Protein AF-A0A0F9MIT9-F1 (afdb_monomer)

Sequence (242 aa):
MKQKKCYKMSVIYKIVNTINGKFYIGSTVNFENRKYLHTHKLRQNKHHSPVLQNSWNKYGKGAFEFEIIERVKRKDRLIEREQFWMDKLLPTFNCSPTAESPLGMKHTAQSRKNMSRAHIGIKPTKEALAKRSLKQSGKFHHLYGKQRSQAVKDKISKGLKVYYAKHGHPSKGLHTTEKAKQLLREANWIPILQYTIDGEFVKEWQGASVAAKELGLHASNIGDCLKGRVHKTGNFKWGYKN

pLDDT: mean 89.38, std 10.92, range [35.5, 98.12]

Organism: NCBI:txid412755

Nearest PDB structures (foldseek):
  1mk0-assembly1_A  TM=8.985E-01  e=9.949E-08  Tequatrovirus T4
  1ln0-assembly1_A  TM=9.208E-01  e=8.672E-07  Tequatrovirus T4
  1u3e-assembly1_M  TM=6.994E-01  e=8.438E-05  Okubovirus SPO1
  4hh2-assembly1_D  TM=1.989E-01  e=6.963E+00  Cereibacter sphaeroides 2.4.1
  8jg9-assembly1_F  TM=2.289E-01  e=5.436E+00  Staphylococcus delphini

InterPro domains:
  IPR000305 GIY-YIG endonuclease [PF01541] (10-91)
  IPR000305 GIY-YIG endonuclease [PS50164] (8-95)
  IPR000305 GIY-YIG endonuclease [SM00465] (9-99)
  IPR003611 Nuclease associated modular domain 3 [PF07460] (125-157)
  IPR003611 Nuclease associated modular domain 3 [SM00496] (103-119)
  IPR003611 Nuclease associated modular domain 3 [SM00496] (120-136)
  IPR003611 Nuclease associated modular domain 3 [SM00496] (144-160)
  IPR003611 Nuclease associated modular domain 3 [SM00496] (172-188)
  IPR006350 Intron endonuclease, group I [TIGR01453] (9-229)
  IPR035901 GIY-YIG endonuclease superfamily [G3DSA:3.40.1440.10] (9-100)
  IPR035901 GIY-YIG endonuclease superfamily [SSF82771] (9-97)
  IPR036388 Winged helix-like DNA-binding domain superfamily [G3DSA:1.10.10.10] (177-242)

Mean predicted aligned error: 15.27 Å

Radius of gyration: 39.51 Å; Cα contacts (8 Å, |Δi|>4): 255; chains: 1; bounding box: 84×40×98 Å

Structure (mmCIF, N/CA/C/O backbone):
data_AF-A0A0F9MIT9-F1
#
_entry.id   AF-A0A0F9MIT9-F1
#
loop_
_atom_site.group_PDB
_atom_site.id
_atom_site.type_symbol
_atom_site.label_atom_id
_atom_site.label_alt_id
_atom_site.label_comp_id
_atom_site.label_asym_id
_atom_site.label_entity_id
_atom_site.label_seq_id
_atom_site.pdbx_PDB_ins_code
_atom_site.Cartn_x
_atom_site.Cartn_y
_atom_site.Cartn_z
_atom_site.occupancy
_atom_site.B_iso_or_equiv
_atom_site.auth_seq_id
_atom_site.auth_comp_id
_atom_site.auth_asym_id
_atom_site.auth_atom_id
_atom_site.pdbx_PDB_model_num
ATOM 1 N N . MET A 1 1 ? 5.462 -25.517 43.486 1.00 40.22 1 MET A N 1
ATOM 2 C CA . MET A 1 1 ? 4.774 -24.249 43.145 1.00 40.22 1 MET A CA 1
ATOM 3 C C . MET A 1 1 ? 3.613 -24.544 42.200 1.00 40.22 1 MET A C 1
ATOM 5 O O . MET A 1 1 ? 3.847 -24.977 41.080 1.00 40.22 1 MET A O 1
ATOM 9 N N . LYS A 1 2 ? 2.360 -24.406 42.655 1.00 35.50 2 LYS A N 1
ATOM 10 C CA . LYS A 1 2 ? 1.173 -24.669 41.821 1.00 35.50 2 LYS A CA 1
ATOM 11 C C . LYS A 1 2 ? 0.997 -23.515 40.826 1.00 35.50 2 LYS A C 1
ATOM 13 O O . LYS A 1 2 ? 0.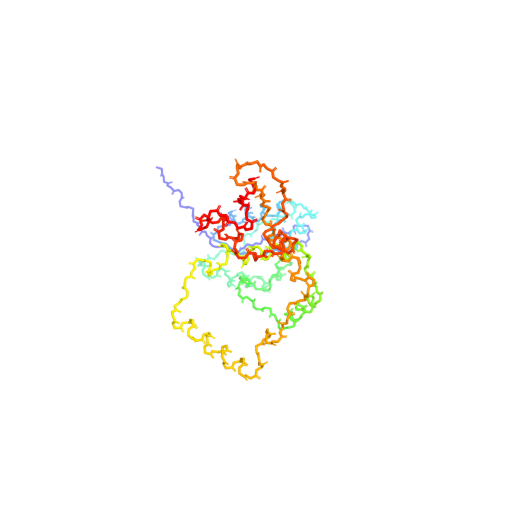777 -22.380 41.242 1.00 35.50 2 LYS A O 1
ATOM 18 N N . GLN A 1 3 ? 1.108 -23.794 39.526 1.00 37.41 3 GLN A N 1
ATOM 19 C CA . GLN A 1 3 ? 0.786 -22.834 38.467 1.00 37.41 3 GLN A CA 1
ATOM 20 C C . GLN A 1 3 ? -0.666 -22.365 38.642 1.00 37.41 3 GLN A C 1
ATOM 22 O O . GLN A 1 3 ? -1.598 -23.171 38.603 1.00 37.41 3 GLN A O 1
ATOM 27 N N . LYS A 1 4 ? -0.870 -21.058 38.851 1.00 43.12 4 LYS A N 1
ATOM 28 C CA . LYS A 1 4 ? -2.200 -20.438 38.834 1.00 43.12 4 LYS A CA 1
ATOM 29 C C . LYS A 1 4 ? -2.814 -20.664 37.448 1.00 43.12 4 LYS A C 1
ATOM 31 O O . LYS A 1 4 ? -2.440 -19.996 36.488 1.00 43.12 4 LYS A O 1
ATOM 36 N N . LYS A 1 5 ? -3.776 -21.587 37.346 1.00 40.75 5 LYS A N 1
ATOM 37 C CA . LYS A 1 5 ? -4.714 -21.671 36.215 1.00 40.75 5 LYS A CA 1
ATOM 38 C C . LYS A 1 5 ? -5.453 -20.331 36.123 1.00 40.75 5 LYS A C 1
ATOM 40 O O . LYS A 1 5 ? -6.419 -20.097 36.842 1.00 40.75 5 LYS A O 1
ATOM 45 N N . CYS A 1 6 ? -4.985 -19.430 35.265 1.00 42.41 6 CYS A N 1
ATOM 46 C CA . CYS A 1 6 ? -5.732 -18.234 34.896 1.00 42.41 6 CYS A CA 1
ATOM 47 C C . CYS A 1 6 ? -6.880 -18.684 33.986 1.00 42.41 6 CYS A C 1
ATOM 49 O O . CYS A 1 6 ? -6.672 -18.971 32.804 1.00 42.41 6 CYS A O 1
ATOM 51 N N . TYR A 1 7 ? -8.078 -18.842 34.551 1.00 50.47 7 TYR A N 1
ATOM 52 C CA . TYR A 1 7 ? -9.274 -19.154 33.775 1.00 50.47 7 TYR A CA 1
ATOM 53 C C . TYR A 1 7 ? -9.546 -17.993 32.811 1.00 50.47 7 TYR A C 1
ATOM 55 O O . TYR A 1 7 ? -10.030 -16.935 33.205 1.00 50.47 7 TYR A O 1
ATOM 63 N N . LYS A 1 8 ? -9.210 -18.197 31.532 1.00 65.12 8 LYS A N 1
ATOM 64 C CA . LYS A 1 8 ? -9.616 -17.334 30.417 1.00 65.12 8 LYS A CA 1
ATOM 65 C C . LYS A 1 8 ? -11.137 -17.393 30.314 1.00 65.12 8 LYS A C 1
ATOM 67 O O . LYS A 1 8 ? -11.687 -18.321 29.723 1.00 65.12 8 LYS A O 1
ATOM 72 N N . MET A 1 9 ? -11.815 -16.458 30.964 1.00 76.81 9 MET A N 1
ATOM 73 C CA . MET A 1 9 ? -13.268 -16.386 30.948 1.00 76.81 9 MET A CA 1
ATOM 74 C C . MET A 1 9 ? -13.742 -15.510 29.795 1.00 76.81 9 MET A C 1
ATOM 76 O O . MET A 1 9 ? -13.271 -14.387 29.621 1.00 76.81 9 MET A O 1
ATOM 80 N N . SER A 1 10 ? -14.695 -16.037 29.028 1.00 91.75 10 SER A N 1
ATOM 81 C CA . SER A 1 10 ? -15.357 -15.289 27.963 1.00 91.75 10 SER A CA 1
ATOM 82 C C . SER A 1 10 ? -16.345 -14.307 28.583 1.00 91.75 10 SER A C 1
ATOM 84 O O . SER A 1 10 ? -17.135 -14.689 29.444 1.00 91.75 10 SER A O 1
ATOM 86 N N . VAL A 1 11 ? -16.278 -13.039 28.193 1.00 95.88 11 VAL A N 1
ATOM 87 C CA . VAL A 1 11 ? -17.098 -11.968 28.764 1.00 95.88 11 VAL A CA 1
ATOM 88 C C . VAL A 1 11 ? -17.581 -11.005 27.690 1.00 95.88 11 VAL A C 1
ATOM 90 O O . VAL A 1 11 ? -16.887 -10.776 26.695 1.00 95.88 11 VAL A O 1
ATOM 93 N N . ILE A 1 12 ? -18.744 -10.412 27.939 1.00 96.94 12 ILE A N 1
ATOM 94 C CA . ILE A 1 12 ? -19.196 -9.178 27.301 1.00 96.94 12 ILE A CA 1
ATOM 95 C C . ILE A 1 12 ? -18.899 -8.033 28.263 1.00 96.94 12 ILE A C 1
ATOM 97 O O . ILE A 1 12 ? -19.146 -8.138 29.469 1.00 96.94 12 ILE A O 1
ATOM 101 N N . TYR A 1 13 ? -18.350 -6.948 27.737 1.00 97.00 13 TYR A N 1
ATOM 102 C CA . TYR A 1 13 ? -17.968 -5.782 28.516 1.00 97.00 13 TYR A CA 1
ATOM 103 C C . TYR A 1 13 ? -18.452 -4.486 27.877 1.00 97.00 13 TYR A C 1
ATOM 105 O O . TYR A 1 13 ? -18.723 -4.415 26.677 1.00 97.00 13 TYR A O 1
ATOM 113 N N . LYS A 1 14 ? -18.507 -3.450 28.708 1.00 97.19 14 LYS A N 1
ATOM 114 C CA . LYS A 1 14 ? -18.872 -2.083 28.367 1.00 97.19 14 LYS A CA 1
ATOM 115 C C . LYS A 1 14 ? -17.685 -1.158 28.645 1.00 97.19 14 LYS A C 1
ATOM 117 O O . LYS A 1 14 ? -17.027 -1.299 29.674 1.00 97.19 14 LYS A O 1
ATOM 122 N N . ILE A 1 15 ? -17.406 -0.225 27.737 1.00 97.88 15 ILE A N 1
ATOM 123 C CA . ILE A 1 15 ? -16.532 0.930 27.997 1.00 97.88 15 ILE A CA 1
ATOM 124 C C . ILE A 1 15 ? -17.433 2.154 28.047 1.00 97.88 15 ILE A C 1
ATOM 126 O O . ILE A 1 15 ? -17.971 2.538 27.008 1.00 97.88 15 ILE A O 1
ATOM 130 N N . VAL A 1 16 ? -17.628 2.737 29.223 1.00 98.00 16 VAL A N 1
ATOM 131 C CA . VAL A 1 16 ? -18.538 3.871 29.427 1.00 98.00 16 VAL A CA 1
ATOM 132 C C . VAL A 1 16 ? -17.753 5.151 29.651 1.00 98.00 16 VAL A C 1
ATOM 134 O O . VAL A 1 16 ? -16.722 5.139 30.315 1.00 98.00 16 VAL A O 1
ATOM 137 N N . ASN A 1 17 ? -18.236 6.248 29.078 1.00 98.00 17 ASN A N 1
ATOM 138 C CA . ASN A 1 17 ? -17.815 7.589 29.440 1.00 98.00 17 ASN A CA 1
ATOM 139 C C . ASN A 1 17 ? -18.678 8.068 30.615 1.00 98.00 17 ASN A C 1
ATOM 141 O O . ASN A 1 17 ? -19.877 8.292 30.443 1.00 98.00 17 ASN A O 1
ATOM 145 N N . THR A 1 18 ? -18.084 8.234 31.792 1.00 97.31 18 THR A N 1
ATOM 146 C CA . THR A 1 18 ? -18.797 8.579 33.032 1.00 97.31 18 THR A CA 1
ATOM 147 C C . THR A 1 18 ? -19.355 10.004 33.039 1.00 97.31 18 THR A C 1
ATOM 149 O O . THR A 1 18 ? -20.257 10.296 33.814 1.00 97.31 18 THR A O 1
ATOM 152 N N . ILE A 1 19 ? -18.894 10.881 32.140 1.00 96.69 19 ILE A N 1
ATOM 153 C CA . ILE A 1 19 ? -19.359 12.275 32.053 1.00 96.69 19 ILE A CA 1
ATOM 154 C C . ILE A 1 19 ? -20.698 12.388 31.313 1.00 96.69 19 ILE A C 1
ATOM 156 O O . ILE A 1 19 ? -21.521 13.229 31.653 1.00 96.69 19 ILE A O 1
ATOM 160 N N . ASN A 1 20 ? -20.914 11.587 30.265 1.00 95.06 20 ASN A N 1
ATOM 161 C CA . ASN A 1 20 ? -22.102 11.705 29.403 1.00 95.06 20 ASN A CA 1
ATOM 162 C C . ASN A 1 20 ? -22.889 10.400 29.229 1.00 95.06 20 ASN A C 1
ATOM 164 O O . ASN A 1 20 ? -23.853 10.369 28.466 1.00 95.06 20 ASN A O 1
ATOM 168 N N . GLY A 1 21 ? -22.455 9.320 29.876 1.00 95.38 21 GLY A N 1
ATOM 169 C CA . GLY A 1 21 ? -23.112 8.019 29.846 1.00 95.38 21 GLY A CA 1
ATOM 170 C C . GLY A 1 21 ? -23.005 7.270 28.519 1.00 95.38 21 GLY A C 1
ATOM 171 O O . GLY A 1 21 ? -23.536 6.171 28.427 1.00 95.38 21 GLY A O 1
ATOM 172 N N . LYS A 1 22 ? -22.331 7.799 27.488 1.00 97.12 22 LYS A N 1
ATOM 173 C CA . LYS A 1 22 ? -22.163 7.104 26.198 1.00 97.12 22 LYS A CA 1
ATOM 174 C C . LYS A 1 22 ? -21.200 5.934 26.346 1.00 97.12 22 LYS A C 1
ATOM 176 O O . LYS A 1 22 ? -20.227 6.019 27.094 1.00 97.12 22 LYS A O 1
ATOM 181 N N . PHE A 1 23 ? -21.435 4.850 25.610 1.00 97.88 23 PHE A N 1
ATOM 182 C CA . PHE A 1 23 ? -20.660 3.626 25.797 1.00 97.88 23 PHE A CA 1
ATOM 183 C C . PHE A 1 23 ? -20.425 2.807 24.524 1.00 97.88 23 PHE A C 1
ATOM 185 O O . PHE A 1 23 ? -21.088 2.977 23.498 1.00 97.88 23 PHE A O 1
ATOM 192 N N . TYR A 1 24 ? -19.435 1.920 24.632 1.00 97.69 24 TYR A N 1
ATOM 193 C CA . TYR A 1 24 ? -19.038 0.885 23.679 1.00 97.69 24 TYR A CA 1
ATOM 194 C C . TYR A 1 24 ? -19.324 -0.492 24.278 1.00 97.69 24 TYR A C 1
ATOM 196 O O . TYR A 1 24 ? -19.075 -0.686 25.467 1.00 97.69 24 TYR A O 1
ATOM 204 N N . ILE A 1 25 ? -19.753 -1.452 23.462 1.00 97.31 25 ILE A N 1
ATOM 205 C CA . ILE A 1 25 ? -19.903 -2.864 23.842 1.00 97.31 25 ILE A CA 1
ATOM 206 C C . ILE A 1 25 ? -18.924 -3.715 23.041 1.00 97.31 25 ILE A C 1
ATOM 208 O O . ILE A 1 25 ? -18.737 -3.494 21.844 1.00 97.31 25 ILE A O 1
ATOM 212 N N . GLY A 1 26 ? -18.294 -4.685 23.702 1.00 94.94 26 GLY A N 1
ATOM 213 C CA . GLY A 1 26 ? -17.460 -5.677 23.036 1.00 94.94 26 GLY A CA 1
ATOM 214 C C . GLY A 1 26 ? -17.426 -7.015 23.762 1.00 94.94 26 GLY A C 1
ATOM 215 O O . GLY A 1 26 ? -17.776 -7.111 24.939 1.00 94.94 26 GLY A O 1
ATOM 216 N N . SER A 1 27 ? -16.945 -8.044 23.071 1.00 94.81 27 SER A N 1
ATOM 217 C CA . SER A 1 27 ? -16.695 -9.369 23.639 1.00 94.81 27 SER A CA 1
ATOM 218 C C . SER A 1 27 ? -15.206 -9.732 23.663 1.00 94.81 27 SER A C 1
ATOM 220 O O . SER A 1 27 ? -14.383 -9.192 22.916 1.00 94.81 27 SER A O 1
ATOM 222 N N . THR A 1 28 ? -14.807 -10.623 24.576 1.00 94.12 28 THR A N 1
ATOM 223 C CA . THR A 1 28 ? -13.433 -11.153 24.641 1.00 94.12 28 THR A CA 1
ATOM 224 C C . THR A 1 28 ? -13.340 -12.411 25.502 1.00 94.12 28 THR A C 1
ATOM 226 O O . THR A 1 28 ? -14.100 -12.584 26.447 1.00 94.12 28 THR A O 1
ATOM 229 N N . VAL A 1 29 ? -12.353 -13.268 25.225 1.00 93.12 29 VAL A N 1
ATOM 230 C CA . VAL A 1 29 ? -11.956 -14.408 26.082 1.00 93.12 29 VAL A CA 1
ATOM 231 C C . VAL A 1 29 ? -10.909 -14.039 27.143 1.00 93.12 29 VAL A C 1
ATOM 233 O O . VAL A 1 29 ? -10.564 -14.851 28.000 1.00 93.12 29 VAL A O 1
ATOM 236 N N . ASN A 1 30 ? -10.339 -12.836 27.046 1.00 92.12 30 ASN A N 1
ATOM 237 C CA . ASN A 1 30 ? -9.350 -12.300 27.976 1.00 92.12 30 ASN A CA 1
ATOM 238 C C . ASN A 1 30 ? -9.603 -10.799 28.160 1.00 92.12 30 ASN A C 1
ATOM 240 O O . ASN A 1 30 ? -9.237 -9.984 27.305 1.00 92.12 30 ASN A O 1
ATOM 244 N N . PHE A 1 31 ? -10.272 -10.456 29.258 1.00 93.44 31 PHE A N 1
ATOM 245 C CA . PHE A 1 31 ? -10.697 -9.092 29.549 1.00 93.44 31 PHE A CA 1
ATOM 246 C C . PHE A 1 31 ? -9.525 -8.142 29.795 1.00 93.44 31 PHE A C 1
ATOM 248 O O . PHE A 1 31 ? -9.466 -7.089 29.166 1.00 93.44 31 PHE A O 1
ATOM 255 N N . GLU A 1 32 ? -8.545 -8.544 30.606 1.00 93.50 32 GLU A N 1
ATOM 256 C CA . GLU A 1 32 ? -7.397 -7.694 30.947 1.00 93.50 32 GLU A CA 1
ATOM 257 C C . GLU A 1 32 ? -6.563 -7.332 29.717 1.00 93.50 32 GLU A C 1
ATOM 259 O O . GLU A 1 32 ? -6.263 -6.161 29.473 1.00 93.50 32 GLU A O 1
ATOM 264 N N . ASN A 1 33 ? -6.265 -8.319 28.864 1.00 93.31 33 ASN A N 1
ATOM 265 C CA . ASN A 1 33 ? -5.554 -8.053 27.614 1.00 93.31 33 ASN A CA 1
ATOM 266 C C . ASN A 1 33 ? -6.371 -7.144 26.684 1.00 93.31 33 ASN A C 1
ATOM 268 O O . ASN A 1 33 ? -5.830 -6.246 26.040 1.00 93.31 33 ASN A O 1
ATOM 272 N N . ARG A 1 34 ? -7.693 -7.340 26.617 1.00 95.31 34 ARG A N 1
ATOM 273 C CA . ARG A 1 34 ? -8.571 -6.511 25.784 1.00 95.31 34 ARG A CA 1
ATOM 274 C C . ARG A 1 34 ? -8.625 -5.067 26.288 1.00 95.31 34 ARG A C 1
ATOM 276 O O . ARG A 1 34 ? -8.495 -4.151 25.476 1.00 95.31 34 ARG A O 1
ATOM 283 N N . LYS A 1 35 ? -8.738 -4.861 27.602 1.00 95.88 35 LYS A N 1
ATOM 284 C CA . LYS A 1 35 ? -8.685 -3.549 28.268 1.00 95.88 35 LYS A CA 1
ATOM 285 C C . LYS A 1 35 ? -7.363 -2.832 27.994 1.00 95.88 35 LYS A C 1
ATOM 287 O O . LYS A 1 35 ? -7.371 -1.660 27.602 1.00 95.88 35 LYS A O 1
ATOM 292 N N . TYR A 1 36 ? -6.240 -3.543 28.111 1.00 95.88 36 TYR A N 1
ATOM 293 C CA . TYR A 1 36 ? -4.922 -3.026 27.744 1.00 95.88 36 TYR A CA 1
ATOM 294 C C . TYR A 1 36 ? -4.873 -2.586 26.273 1.00 95.88 36 TYR A C 1
ATOM 296 O O . TYR A 1 36 ? -4.506 -1.447 25.988 1.00 95.88 36 TYR A O 1
ATOM 304 N N . LEU A 1 37 ? -5.297 -3.447 25.341 1.00 96.81 37 LEU A N 1
ATOM 305 C CA . LEU A 1 37 ? -5.259 -3.162 23.903 1.00 96.81 37 LEU A CA 1
ATOM 306 C C . LEU A 1 37 ? -6.118 -1.952 23.518 1.00 96.81 37 LEU A C 1
ATOM 308 O O . LEU A 1 37 ? -5.671 -1.125 22.722 1.00 96.81 37 LEU A O 1
ATOM 312 N N . HIS A 1 38 ? -7.324 -1.827 24.079 1.00 97.31 38 HIS A N 1
ATOM 313 C CA . HIS A 1 38 ? -8.166 -0.647 23.876 1.00 97.31 38 HIS A CA 1
ATOM 314 C C . HIS A 1 38 ? -7.457 0.620 24.343 1.00 97.31 38 HIS A C 1
ATOM 316 O O . HIS A 1 38 ? -7.279 1.547 23.556 1.00 97.31 38 HIS A O 1
ATOM 322 N N . THR A 1 39 ? -6.993 0.627 25.594 1.00 97.06 39 THR A N 1
ATOM 323 C CA . THR A 1 39 ? -6.315 1.781 26.198 1.00 97.06 39 THR A CA 1
ATOM 324 C C . THR A 1 39 ? -5.063 2.172 25.409 1.00 97.06 39 THR A C 1
ATOM 326 O O . THR A 1 39 ? -4.832 3.350 25.144 1.00 97.06 39 THR A O 1
ATOM 329 N N . HIS A 1 40 ? -4.268 1.186 24.982 1.00 97.81 40 HIS A N 1
ATOM 330 C CA . HIS A 1 40 ? -3.070 1.400 24.177 1.00 97.81 40 HIS A CA 1
ATOM 331 C C . HIS A 1 40 ? -3.398 2.049 22.827 1.00 97.81 40 HIS A C 1
ATOM 333 O O . HIS A 1 40 ? -2.791 3.059 22.471 1.00 97.81 40 HIS A O 1
ATOM 339 N N . LYS A 1 41 ? -4.382 1.509 22.095 1.00 97.50 41 LYS A N 1
ATOM 340 C CA . LYS A 1 41 ? -4.808 2.052 20.796 1.00 97.50 41 LYS A CA 1
ATOM 341 C C . LYS A 1 41 ? -5.402 3.451 20.917 1.00 97.50 41 LYS A C 1
ATOM 343 O O . LYS A 1 41 ? -5.089 4.296 20.083 1.00 97.50 41 LYS A O 1
ATOM 348 N N . LEU A 1 42 ? -6.210 3.696 21.950 1.00 97.75 42 LEU A N 1
ATOM 349 C CA . LEU A 1 42 ? -6.786 5.013 22.231 1.00 97.75 42 LEU A CA 1
ATOM 350 C C . LEU A 1 42 ? -5.686 6.043 22.492 1.00 97.75 42 LEU A C 1
ATOM 352 O O . LEU A 1 42 ? -5.687 7.109 21.886 1.00 97.75 42 LEU A O 1
ATOM 356 N N . ARG A 1 43 ? -4.678 5.694 23.299 1.00 97.00 43 ARG A N 1
ATOM 357 C CA . ARG A 1 43 ? -3.515 6.560 23.547 1.00 97.00 43 ARG A CA 1
ATOM 358 C C . ARG A 1 43 ? -2.702 6.853 22.280 1.00 97.00 43 ARG A C 1
ATOM 360 O O . ARG A 1 43 ? -2.112 7.918 22.172 1.00 97.00 43 ARG A O 1
ATOM 367 N N . GLN A 1 44 ? -2.655 5.917 21.336 1.00 97.44 44 GLN A N 1
ATOM 368 C CA . GLN A 1 44 ? -1.931 6.073 20.071 1.00 97.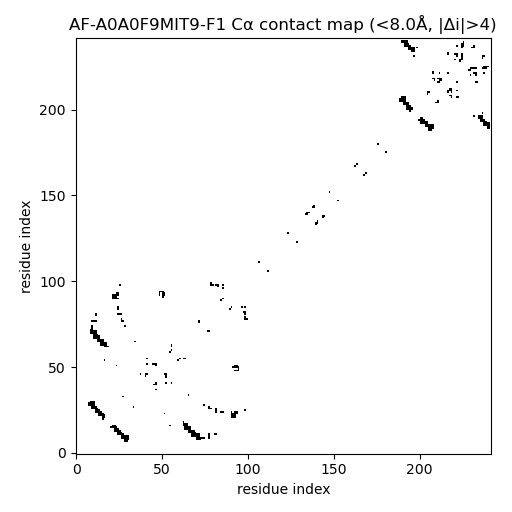44 44 GLN A CA 1
ATOM 369 C C . GLN A 1 44 ? -2.750 6.728 18.949 1.00 97.44 44 GLN A C 1
ATOM 371 O O . GLN A 1 44 ? -2.240 6.819 17.835 1.00 97.44 44 GLN A O 1
ATOM 376 N N . ASN A 1 45 ? -3.995 7.148 19.200 1.00 96.88 45 ASN A N 1
ATOM 377 C CA . ASN A 1 45 ? -4.915 7.632 18.162 1.00 96.88 45 ASN A CA 1
ATOM 378 C C . ASN A 1 45 ? -5.152 6.620 17.023 1.00 96.88 45 ASN A C 1
ATOM 380 O O . ASN A 1 45 ? -5.250 6.981 15.852 1.00 96.88 45 ASN A O 1
ATOM 384 N N . LYS A 1 46 ? -5.213 5.328 17.360 1.00 96.88 46 LYS A N 1
ATOM 385 C CA . LYS A 1 46 ? -5.348 4.209 16.405 1.00 96.88 46 LYS A CA 1
ATOM 386 C C . LYS A 1 46 ? -6.490 3.259 16.766 1.00 96.88 46 LYS A C 1
ATOM 388 O O . LYS A 1 46 ? -6.475 2.081 16.398 1.00 96.88 46 LYS A O 1
ATOM 393 N N . HIS A 1 47 ? -7.458 3.723 17.549 1.00 96.62 47 HIS A N 1
ATOM 394 C CA . HIS A 1 47 ? -8.603 2.906 17.916 1.00 96.62 47 HIS A CA 1
ATOM 395 C C . HIS A 1 47 ? -9.559 2.701 16.727 1.00 96.62 47 HIS A C 1
ATOM 397 O O . HIS A 1 47 ? -9.786 3.612 15.938 1.00 96.62 47 HIS A O 1
ATOM 403 N N . HIS A 1 48 ? -10.135 1.499 16.592 1.00 92.25 48 HIS A N 1
ATOM 404 C CA . HIS A 1 48 ? -10.988 1.137 15.446 1.00 92.25 48 HIS A CA 1
ATOM 405 C C . HIS A 1 48 ? -12.355 1.826 15.444 1.00 92.25 48 HIS A C 1
ATOM 407 O O . HIS A 1 48 ? -12.992 1.880 14.402 1.00 92.25 48 HIS A O 1
ATOM 413 N N . SER A 1 49 ? -12.811 2.321 16.598 1.00 94.19 49 SER A N 1
ATOM 414 C CA . SER A 1 49 ? -13.984 3.195 16.706 1.00 94.19 49 SER A CA 1
ATOM 415 C C . SER A 1 49 ? -13.534 4.658 16.749 1.00 94.19 49 SER A C 1
ATOM 417 O O . SER A 1 49 ? -12.987 5.071 17.781 1.00 94.19 49 SER A O 1
ATOM 419 N N . PRO A 1 50 ? -13.770 5.446 15.677 1.00 94.62 50 PRO A N 1
ATOM 420 C CA . PRO A 1 50 ? -13.471 6.874 15.665 1.00 94.62 50 PRO A CA 1
ATOM 421 C C . PRO A 1 50 ? -14.303 7.653 16.688 1.00 94.62 50 PRO A C 1
ATOM 423 O O . PRO A 1 50 ? -13.804 8.595 17.291 1.00 94.62 50 PRO A O 1
ATOM 426 N N . VAL A 1 51 ? -15.552 7.242 16.941 1.00 95.88 51 VAL A N 1
ATOM 427 C CA . VAL A 1 51 ? -16.432 7.925 17.907 1.00 95.88 51 VAL A CA 1
ATOM 428 C C . VAL A 1 51 ? -15.887 7.778 19.331 1.00 95.88 51 VAL A C 1
ATOM 430 O O . VAL A 1 51 ? -15.789 8.771 20.055 1.00 95.88 51 VAL A O 1
ATOM 433 N N . LEU A 1 52 ? -15.452 6.568 19.711 1.00 96.88 52 LEU A N 1
ATOM 434 C CA . LEU A 1 52 ? -14.792 6.345 21.000 1.00 96.88 52 LEU A CA 1
ATOM 435 C C . LEU A 1 52 ? -13.461 7.100 21.083 1.00 96.88 52 LEU A C 1
ATOM 437 O O . LEU A 1 52 ? -13.187 7.724 22.102 1.00 96.88 52 LEU A O 1
ATOM 441 N N . GLN A 1 53 ? -12.654 7.077 20.016 1.00 98.12 53 GLN A N 1
ATOM 442 C CA . GLN A 1 53 ? -11.376 7.794 19.957 1.00 98.12 53 GLN A CA 1
ATOM 443 C C . GLN A 1 53 ? -11.556 9.300 20.174 1.00 98.12 53 GLN A C 1
ATOM 445 O O . GLN A 1 53 ? -10.851 9.895 20.986 1.00 98.12 53 GLN A O 1
ATOM 450 N N . ASN A 1 54 ? -12.528 9.911 19.499 1.00 97.25 54 ASN A N 1
ATOM 451 C CA . ASN A 1 54 ? -12.810 11.339 19.618 1.00 97.25 54 ASN A CA 1
ATOM 452 C C . ASN A 1 54 ? -13.302 11.691 21.024 1.00 97.25 54 ASN A C 1
ATOM 454 O O . ASN A 1 54 ? -12.859 12.681 21.606 1.00 97.25 54 ASN A O 1
ATOM 458 N N . SER A 1 55 ? -14.177 10.861 21.602 1.00 97.31 55 SER A N 1
ATOM 459 C CA . SER A 1 55 ? -14.617 11.047 22.984 1.00 97.31 55 SER A CA 1
ATOM 460 C C . SER A 1 55 ? -13.453 10.898 23.969 1.00 97.31 55 SER A C 1
ATOM 462 O O . SER A 1 55 ? -13.361 11.673 24.916 1.00 97.31 55 SER A O 1
ATOM 464 N N . TRP A 1 56 ? -12.556 9.935 23.759 1.00 98.06 56 TRP A N 1
ATOM 465 C CA . TRP A 1 56 ? -11.367 9.745 24.591 1.00 98.06 56 TRP A CA 1
ATOM 466 C C . TRP A 1 56 ? -10.431 10.949 24.534 1.00 98.06 56 TRP A C 1
ATOM 468 O O . TRP A 1 56 ? -9.976 11.425 25.570 1.00 98.06 56 TRP A O 1
ATOM 478 N N . ASN A 1 57 ? -10.194 11.484 23.338 1.00 97.94 57 ASN A N 1
ATOM 479 C CA . ASN A 1 57 ? -9.358 12.668 23.147 1.00 97.94 57 ASN A CA 1
ATOM 480 C C . ASN A 1 57 ? -9.965 13.912 23.805 1.00 97.94 57 ASN A C 1
ATOM 482 O O . ASN A 1 57 ? -9.230 14.747 24.318 1.00 97.94 57 ASN A O 1
ATOM 486 N N . LYS A 1 58 ? -11.299 14.021 23.810 1.00 97.81 58 LYS A N 1
ATOM 487 C CA . LYS A 1 58 ? -12.015 15.156 24.399 1.00 97.81 58 LYS A CA 1
ATOM 488 C C . LYS A 1 58 ? -12.032 15.137 25.929 1.00 97.81 58 LYS A C 1
ATOM 490 O O . LYS A 1 58 ? -11.864 16.183 26.539 1.00 97.81 58 LYS A O 1
ATOM 495 N N . TYR A 1 59 ? -12.290 13.979 26.538 1.00 97.31 59 TYR A N 1
ATOM 496 C CA . TYR A 1 59 ? -12.547 13.875 27.984 1.00 97.31 59 TYR A CA 1
ATOM 497 C C . TYR A 1 59 ? -11.392 13.246 28.779 1.00 97.31 59 TYR A C 1
ATOM 499 O O . TYR A 1 59 ? -11.383 13.295 30.006 1.00 97.31 59 TYR A O 1
ATOM 507 N N . GLY A 1 60 ? -10.400 12.674 28.094 1.00 95.56 60 GLY A N 1
ATOM 508 C CA . GLY A 1 60 ? -9.240 12.041 28.710 1.00 95.56 60 GLY A CA 1
ATOM 509 C C . GLY A 1 60 ? -9.535 10.669 29.320 1.00 95.56 60 GLY A C 1
ATOM 510 O O . GLY A 1 60 ? -10.677 10.251 29.483 1.00 95.56 60 GLY A O 1
ATOM 511 N N . LYS A 1 61 ? -8.465 9.949 29.683 1.00 95.44 61 LYS A N 1
ATOM 512 C CA . LYS A 1 61 ? -8.525 8.579 30.227 1.00 95.44 61 LYS A CA 1
ATOM 513 C C . LYS A 1 61 ? -9.384 8.458 31.492 1.00 95.44 61 LYS A C 1
ATOM 515 O O . LYS A 1 61 ? -10.033 7.435 31.671 1.00 95.44 61 LYS A O 1
ATOM 520 N N . GLY A 1 62 ? -9.342 9.461 32.372 1.00 95.94 62 GLY A N 1
ATOM 521 C CA . GLY A 1 62 ? -10.027 9.431 33.671 1.00 95.94 62 GLY A CA 1
ATOM 522 C C . GLY A 1 62 ? -11.554 9.422 33.573 1.00 95.94 62 GLY A C 1
ATOM 523 O O . GLY A 1 62 ? -12.210 9.011 34.517 1.00 95.94 62 GLY A O 1
ATOM 524 N N . ALA A 1 63 ? -12.113 9.812 32.424 1.00 97.38 63 ALA A N 1
ATOM 525 C CA . ALA A 1 63 ? -13.552 9.816 32.184 1.00 97.38 63 ALA A CA 1
ATOM 526 C C . ALA A 1 63 ? -14.108 8.458 31.720 1.00 97.38 63 ALA A C 1
ATOM 528 O O . ALA A 1 63 ? -15.275 8.388 31.344 1.00 97.38 63 ALA A O 1
ATOM 529 N N . PHE A 1 64 ? -13.289 7.399 31.655 1.00 97.88 64 PHE A N 1
ATOM 530 C CA . PHE A 1 64 ? -13.702 6.117 31.082 1.00 97.88 64 PHE A CA 1
ATOM 531 C C . PHE A 1 64 ? -13.514 4.939 32.023 1.00 97.88 64 PHE A C 1
ATOM 533 O O . PHE A 1 64 ? -12.420 4.692 32.536 1.00 97.88 64 PHE A O 1
ATOM 540 N N . GLU A 1 65 ? -14.564 4.131 32.121 1.00 97.56 65 GLU A N 1
ATOM 541 C CA . GLU A 1 65 ? -14.593 2.919 32.930 1.00 97.56 65 GLU A CA 1
ATOM 542 C C . GLU A 1 65 ? -14.876 1.680 32.081 1.00 97.56 65 GLU A C 1
ATOM 544 O O . GLU A 1 65 ? -15.566 1.730 31.062 1.00 97.56 65 GLU A O 1
ATOM 549 N N . PHE A 1 66 ? -14.289 0.557 32.500 1.00 97.31 66 PHE A N 1
ATOM 550 C CA . PHE A 1 66 ? -14.442 -0.745 31.857 1.00 97.31 66 PHE A CA 1
ATOM 551 C C . PHE A 1 66 ? -15.214 -1.669 32.795 1.00 97.31 66 PHE A C 1
ATOM 553 O O . PHE A 1 66 ? -14.699 -2.038 33.850 1.00 97.31 66 PHE A O 1
ATOM 560 N N . GLU A 1 67 ? -16.398 -2.095 32.374 1.00 96.31 67 GLU A N 1
ATOM 561 C CA . GLU A 1 67 ? -17.319 -2.913 33.165 1.00 96.31 67 GLU A CA 1
ATOM 562 C C . GLU A 1 67 ? -17.590 -4.248 32.467 1.00 96.31 67 GLU A C 1
ATOM 564 O O . GLU A 1 67 ? -17.792 -4.287 31.255 1.00 96.31 67 GLU A O 1
ATOM 569 N N . ILE A 1 68 ? -17.642 -5.352 33.214 1.00 96.56 68 ILE A N 1
ATOM 570 C CA . ILE A 1 68 ? -18.115 -6.641 32.687 1.00 96.56 68 ILE A CA 1
ATOM 571 C C . ILE A 1 68 ? -19.627 -6.705 32.891 1.00 96.56 68 ILE A C 1
ATOM 573 O O . ILE A 1 68 ? -20.086 -6.625 34.026 1.00 96.56 68 ILE A O 1
ATOM 577 N N . ILE A 1 69 ? -20.383 -6.895 31.808 1.00 96.50 69 ILE A N 1
ATOM 578 C CA . ILE A 1 69 ? -21.855 -6.935 31.845 1.00 96.50 69 ILE A CA 1
ATOM 579 C C . ILE A 1 69 ? -22.418 -8.353 31.713 1.00 96.50 69 ILE A C 1
ATOM 581 O O . ILE A 1 69 ? -23.514 -8.628 32.186 1.00 96.50 69 ILE A O 1
ATOM 585 N N . GLU A 1 70 ? -21.666 -9.284 31.119 1.00 95.81 70 GLU A N 1
ATOM 586 C CA . GLU A 1 70 ? -22.058 -10.694 31.055 1.00 95.81 70 GLU A CA 1
ATOM 587 C C . GLU A 1 70 ? -20.831 -11.609 31.061 1.00 95.81 70 GLU A C 1
ATOM 589 O O . GLU A 1 70 ? -19.837 -11.353 30.381 1.00 95.81 70 GLU A O 1
ATOM 594 N N . ARG A 1 71 ? -20.912 -12.723 31.797 1.00 94.56 71 ARG A N 1
ATOM 595 C CA . ARG A 1 71 ? -19.947 -13.828 31.715 1.00 94.56 71 ARG A CA 1
ATOM 596 C C . ARG A 1 71 ? -20.530 -14.928 30.834 1.00 94.56 71 ARG A C 1
ATOM 598 O O . ARG A 1 71 ? -21.556 -15.513 31.167 1.00 94.56 71 ARG A O 1
ATOM 605 N N . VAL A 1 72 ? -19.847 -15.243 29.740 1.00 92.19 72 VAL A N 1
ATOM 606 C CA . VAL A 1 72 ? -20.292 -16.219 28.742 1.00 92.19 72 VAL A CA 1
ATOM 607 C C . VAL A 1 72 ? -19.569 -17.546 28.970 1.00 92.19 72 VAL A C 1
ATOM 609 O O . VAL A 1 72 ? -18.340 -17.613 28.980 1.00 92.19 72 VAL A O 1
ATOM 612 N N . LYS A 1 73 ? -20.326 -18.635 29.149 1.00 87.81 73 LYS A N 1
ATOM 613 C CA . LYS A 1 73 ? -19.750 -19.970 29.408 1.00 87.81 73 LYS A CA 1
ATOM 614 C C . LYS A 1 73 ? -19.019 -20.542 28.191 1.00 87.81 73 LYS A C 1
ATOM 616 O O . LYS A 1 73 ? -17.962 -21.148 28.341 1.00 87.81 73 LYS A O 1
ATOM 621 N N . ARG A 1 74 ? -19.574 -20.356 26.988 1.00 86.19 74 ARG A N 1
ATOM 622 C CA . ARG A 1 74 ? -19.006 -20.875 25.737 1.00 86.19 74 ARG A CA 1
ATOM 623 C C . ARG A 1 74 ? -18.533 -19.738 24.833 1.00 86.19 74 ARG A C 1
ATOM 625 O O . ARG A 1 74 ? -19.288 -18.819 24.540 1.00 86.19 74 ARG A O 1
ATOM 632 N N . LYS A 1 75 ? -17.285 -19.821 24.365 1.00 87.94 75 LYS A N 1
ATOM 633 C CA . LYS A 1 75 ? -16.653 -18.778 23.536 1.00 87.94 75 LYS A CA 1
ATOM 634 C C . LYS A 1 75 ? -17.346 -18.545 22.186 1.00 87.94 75 LYS A C 1
ATOM 636 O O . LYS A 1 75 ? -17.274 -17.446 21.656 1.00 87.94 75 LYS A O 1
ATOM 641 N N . ASP A 1 76 ? -17.986 -19.568 21.629 1.00 88.56 76 ASP A N 1
ATOM 642 C CA . ASP A 1 76 ? -18.681 -19.521 20.336 1.00 88.56 76 ASP A CA 1
ATOM 643 C C . ASP A 1 76 ? -19.953 -18.665 20.377 1.00 88.56 76 ASP A C 1
ATOM 645 O O . ASP A 1 76 ? -20.390 -18.167 19.347 1.00 88.56 76 ASP A O 1
ATOM 649 N N . ARG A 1 77 ? -20.498 -18.422 21.573 1.00 91.12 77 ARG A N 1
ATOM 650 C CA . ARG A 1 77 ? -21.654 -17.545 21.792 1.00 91.12 77 ARG A CA 1
ATOM 651 C C . ARG A 1 77 ? -21.284 -16.067 21.943 1.00 91.12 77 ARG A C 1
ATOM 653 O O . ARG A 1 77 ? -22.178 -15.243 22.068 1.00 91.12 77 ARG A O 1
ATOM 660 N N . LEU A 1 78 ? -19.998 -15.700 21.957 1.00 91.88 78 LEU A N 1
ATOM 661 C CA . LEU A 1 78 ? -19.586 -14.316 22.231 1.00 91.88 78 LEU A CA 1
ATOM 662 C C . LEU A 1 78 ? -20.162 -13.307 21.233 1.00 91.88 78 LEU A C 1
ATOM 664 O O . LEU A 1 78 ? -20.637 -12.265 21.663 1.00 91.88 78 LEU A O 1
ATOM 668 N N . ILE A 1 79 ? -20.154 -13.633 19.939 1.00 91.81 79 ILE A N 1
ATOM 669 C CA . ILE A 1 79 ? -20.667 -12.747 18.882 1.00 91.81 79 ILE A CA 1
ATOM 670 C C . ILE A 1 79 ? -22.181 -12.564 19.033 1.00 91.81 79 ILE A C 1
ATOM 672 O O . ILE A 1 79 ? -22.667 -11.440 19.047 1.00 91.81 79 ILE A O 1
ATOM 676 N N . GLU A 1 80 ? -22.916 -13.663 19.223 1.00 93.19 80 GLU A N 1
ATOM 677 C CA . GLU A 1 80 ? -24.366 -13.643 19.451 1.00 93.19 80 GLU A CA 1
ATOM 678 C C . GLU A 1 80 ? -24.732 -12.798 20.680 1.00 93.19 80 GLU A C 1
ATOM 680 O O . GLU A 1 80 ? -25.647 -11.977 20.633 1.00 93.19 80 GLU A O 1
ATOM 685 N N . ARG A 1 81 ? -23.997 -12.962 21.786 1.00 95.00 81 ARG A N 1
ATOM 686 C CA . ARG A 1 81 ? -24.242 -12.202 23.018 1.00 95.00 81 ARG A CA 1
ATOM 687 C C . ARG A 1 81 ? -23.818 -10.739 22.895 1.00 95.00 81 ARG A C 1
ATOM 689 O O . ARG A 1 81 ? -24.500 -9.878 23.440 1.00 95.00 81 ARG A O 1
ATOM 696 N N . GLU A 1 82 ? -22.740 -10.438 22.173 1.00 94.25 82 GLU A N 1
ATOM 697 C CA . GLU A 1 82 ? -22.347 -9.060 21.854 1.00 94.25 82 GLU A CA 1
ATOM 698 C C . GLU A 1 82 ? -23.447 -8.360 21.054 1.00 94.25 82 GLU A C 1
ATOM 700 O O . GLU A 1 82 ? -23.871 -7.274 21.448 1.00 94.25 82 GLU A O 1
ATOM 705 N N . GLN A 1 83 ? -23.974 -9.020 20.017 1.00 93.81 83 GLN A N 1
ATOM 706 C CA . GLN A 1 83 ? -25.085 -8.503 19.221 1.00 93.81 83 GLN A CA 1
ATOM 707 C C . GLN A 1 83 ? -26.332 -8.263 20.078 1.00 93.81 83 GLN A C 1
ATOM 709 O O . GLN A 1 83 ? -26.881 -7.168 20.050 1.00 93.81 83 GLN A O 1
ATOM 714 N N . PHE A 1 84 ? -26.720 -9.231 20.917 1.00 95.94 84 PHE A N 1
ATOM 715 C CA . PHE A 1 84 ? -27.861 -9.088 21.828 1.00 95.94 84 PHE A CA 1
ATOM 716 C C . PHE A 1 84 ? -27.767 -7.821 22.692 1.00 95.94 84 PHE A C 1
ATOM 718 O O . PHE A 1 84 ? -28.746 -7.091 22.842 1.00 95.94 84 PHE A O 1
ATOM 725 N N . TRP A 1 85 ? -26.594 -7.542 23.270 1.00 96.00 85 TRP A N 1
ATOM 726 C CA . TRP A 1 85 ? -26.413 -6.346 24.092 1.00 96.00 85 TRP A CA 1
ATOM 727 C C . TRP A 1 85 ? -26.320 -5.062 23.268 1.00 96.00 85 TRP A C 1
ATOM 729 O O . TRP A 1 85 ? -26.785 -4.023 23.737 1.00 96.00 85 TRP A O 1
ATOM 739 N N . MET A 1 86 ? -25.753 -5.117 22.060 1.00 94.31 86 MET A N 1
ATOM 740 C CA . MET A 1 86 ? -25.763 -3.986 21.131 1.00 94.31 86 MET A CA 1
ATOM 741 C C . MET A 1 86 ? -27.192 -3.605 20.735 1.00 94.31 86 MET A C 1
ATOM 743 O O . MET A 1 86 ? -27.541 -2.431 20.821 1.00 94.31 86 MET A O 1
ATOM 747 N N . ASP A 1 87 ? -28.030 -4.583 20.397 1.00 92.94 87 ASP A N 1
ATOM 748 C CA . ASP A 1 87 ? -29.425 -4.360 20.007 1.00 92.94 87 ASP A CA 1
ATOM 749 C C . ASP A 1 87 ? -30.265 -3.863 21.188 1.00 92.94 87 ASP A C 1
ATOM 751 O O . ASP A 1 87 ? -31.091 -2.964 21.042 1.00 92.94 87 ASP A O 1
ATOM 755 N N . LYS A 1 88 ? -30.026 -4.414 22.385 1.00 95.25 88 LYS A N 1
ATOM 756 C CA . LYS A 1 88 ? -30.765 -4.051 23.600 1.00 95.25 88 LYS A CA 1
ATOM 757 C C . LYS A 1 88 ? -30.425 -2.655 24.125 1.00 95.25 88 LYS A C 1
ATOM 759 O O . LYS A 1 88 ? -31.305 -1.983 24.653 1.00 95.25 88 LYS A O 1
ATOM 764 N N . LEU A 1 89 ? -29.152 -2.259 24.078 1.00 93.62 89 LEU A N 1
ATOM 765 C CA . LEU A 1 89 ? -28.668 -1.038 24.737 1.00 93.62 89 LEU A CA 1
ATOM 766 C C . LEU A 1 89 ? -28.342 0.099 23.764 1.00 93.62 89 LEU A C 1
ATOM 768 O O . LEU A 1 89 ? -28.229 1.238 24.205 1.00 93.62 89 LEU A O 1
ATOM 772 N N . LEU A 1 90 ? -28.199 -0.184 22.468 1.00 92.44 90 LEU A N 1
ATOM 773 C CA . LEU A 1 90 ? -27.921 0.803 21.418 1.00 92.44 90 LEU A CA 1
ATOM 774 C C . LEU A 1 90 ? -26.655 1.650 21.702 1.00 92.44 90 LEU A C 1
ATOM 776 O O . LEU A 1 90 ? -26.729 2.874 21.852 1.00 92.44 90 LEU A O 1
ATOM 780 N N . PRO A 1 91 ? -25.463 1.023 21.789 1.00 93.81 91 PRO A N 1
ATOM 781 C CA . PRO A 1 91 ? -24.223 1.711 22.138 1.00 93.81 91 PRO A CA 1
ATOM 782 C C . PRO A 1 91 ? -23.838 2.786 21.122 1.00 93.81 91 PRO A C 1
ATOM 784 O O . PRO A 1 91 ? -23.695 2.525 19.930 1.00 93.81 91 PRO A O 1
ATOM 787 N N . THR A 1 92 ? -23.549 3.992 21.612 1.00 94.06 92 THR A N 1
ATOM 788 C CA . THR A 1 92 ? -23.182 5.135 20.759 1.00 94.06 92 THR A CA 1
ATOM 789 C C . THR A 1 92 ? -21.785 5.006 20.144 1.00 94.06 92 THR A C 1
ATOM 791 O O . THR A 1 92 ? -21.484 5.645 19.138 1.00 94.06 92 THR A O 1
ATOM 794 N N . PHE A 1 93 ? -20.890 4.229 20.759 1.00 94.19 93 PHE A N 1
ATOM 795 C CA . PHE A 1 93 ? -19.495 4.133 20.327 1.00 94.19 93 PHE A CA 1
ATOM 796 C C . PHE A 1 93 ? -19.200 2.958 19.385 1.00 94.19 93 PHE A C 1
ATOM 798 O O . PHE A 1 93 ? -18.091 2.891 18.847 1.00 94.19 93 PHE A O 1
ATOM 805 N N . ASN A 1 94 ? -20.135 2.034 19.160 1.00 93.19 94 ASN A N 1
ATOM 806 C CA . ASN A 1 94 ? -19.957 0.962 18.179 1.00 93.19 94 ASN A CA 1
ATOM 807 C C . ASN A 1 94 ? -20.184 1.525 16.765 1.00 93.19 94 ASN A C 1
ATOM 809 O O . ASN A 1 94 ? -21.157 2.225 16.516 1.00 93.19 94 ASN A O 1
ATOM 813 N N . CYS A 1 95 ? -19.263 1.256 15.834 1.00 84.44 95 CYS A N 1
ATOM 814 C CA . CYS A 1 95 ? -19.318 1.830 14.478 1.00 84.44 95 CYS A CA 1
ATOM 815 C C . CYS A 1 95 ? -19.999 0.927 13.447 1.00 84.44 95 CYS A C 1
ATOM 817 O O . CYS A 1 95 ? -20.301 1.380 12.347 1.00 84.44 95 CYS A O 1
ATOM 819 N N . SER A 1 96 ? -20.194 -0.344 13.787 1.00 82.12 96 SER A N 1
ATOM 820 C CA . SER A 1 96 ? -20.920 -1.311 12.973 1.00 82.12 96 SER A CA 1
ATOM 821 C C . SER A 1 96 ? -22.218 -1.667 13.693 1.00 82.12 96 SER A C 1
ATOM 823 O O . SER A 1 96 ? -22.177 -1.815 14.917 1.00 82.12 96 SER A O 1
ATOM 825 N N . PRO A 1 97 ? -23.343 -1.821 12.973 1.00 77.75 97 PRO A N 1
ATOM 826 C CA . PRO A 1 97 ? -24.573 -2.347 13.557 1.00 77.75 97 PRO A CA 1
ATOM 827 C C . PRO A 1 97 ? -24.436 -3.827 13.935 1.00 77.75 97 PRO A C 1
ATOM 829 O O . PRO A 1 97 ? -25.149 -4.297 14.814 1.00 77.75 97 PRO A O 1
ATOM 832 N N . THR A 1 98 ? -23.510 -4.554 13.299 1.00 82.62 98 THR A N 1
ATOM 833 C CA . THR A 1 98 ? -23.240 -5.960 13.598 1.00 82.62 98 THR A CA 1
ATOM 834 C C . THR A 1 98 ? -21.937 -6.139 14.377 1.00 82.62 98 THR A C 1
ATOM 836 O O . THR A 1 98 ? -20.942 -5.466 14.090 1.00 82.62 98 THR A O 1
ATOM 839 N N . ALA A 1 99 ? -21.928 -7.072 15.331 1.00 78.88 99 ALA A N 1
ATOM 840 C CA . ALA A 1 99 ? -20.757 -7.468 16.124 1.00 78.88 99 ALA A CA 1
ATOM 841 C C . ALA A 1 99 ? -19.708 -8.272 15.321 1.00 78.88 99 ALA A C 1
ATOM 843 O O . ALA A 1 99 ? -18.612 -8.559 15.807 1.00 78.88 99 ALA A O 1
ATOM 844 N N . GLU A 1 100 ? -20.035 -8.659 14.088 1.00 76.12 100 GLU A N 1
ATOM 845 C CA . GLU A 1 100 ? -19.155 -9.429 13.215 1.00 76.12 100 GLU A CA 1
ATOM 846 C C . GLU A 1 100 ? -18.073 -8.584 12.529 1.00 76.12 100 GLU A C 1
ATOM 848 O O . GLU A 1 100 ? -18.093 -7.352 12.491 1.00 76.12 100 GLU A O 1
ATOM 853 N N . SER A 1 101 ? -17.096 -9.281 11.947 1.00 69.25 101 SER A N 1
ATOM 854 C CA . SER A 1 101 ? -16.070 -8.654 11.123 1.00 69.25 101 SER A CA 1
ATOM 855 C C . SER A 1 101 ? -16.676 -8.140 9.810 1.00 69.25 101 SER A C 1
ATOM 857 O O . SER A 1 101 ? -17.363 -8.898 9.129 1.00 69.25 101 SER A O 1
ATOM 859 N N . PRO A 1 102 ? -16.341 -6.918 9.355 1.00 63.97 102 PRO A N 1
ATOM 860 C CA . PRO A 1 102 ? -16.712 -6.452 8.017 1.00 63.97 102 PRO A CA 1
ATOM 861 C C . PRO A 1 102 ? -15.939 -7.182 6.901 1.00 63.97 102 PRO A C 1
ATOM 863 O O . PRO A 1 102 ? -16.103 -6.869 5.720 1.00 63.97 102 PRO A O 1
ATOM 866 N N . LEU A 1 103 ? -15.055 -8.126 7.245 1.00 58.84 103 LEU A N 1
ATOM 867 C CA . LEU A 1 103 ? -14.265 -8.892 6.289 1.00 58.84 103 LEU A CA 1
ATOM 868 C C . LEU A 1 103 ? -15.186 -9.712 5.372 1.00 58.84 103 LEU A C 1
ATOM 870 O O . LEU A 1 103 ? -15.873 -10.622 5.815 1.00 58.84 103 LEU A O 1
ATOM 874 N N . GLY A 1 104 ? -15.178 -9.383 4.079 1.00 62.28 104 GLY A N 1
ATOM 875 C CA . GLY A 1 104 ? -16.049 -10.001 3.073 1.00 62.28 104 GLY A CA 1
ATOM 876 C C . GLY A 1 104 ? -17.343 -9.229 2.789 1.00 62.28 104 GLY A C 1
ATOM 877 O O . GLY A 1 104 ? -18.041 -9.567 1.830 1.00 62.28 104 GLY A O 1
ATOM 878 N N . MET A 1 105 ? -17.641 -8.158 3.538 1.00 71.12 105 MET A N 1
ATOM 879 C CA . MET A 1 105 ? -18.778 -7.285 3.247 1.00 71.12 105 MET A CA 1
ATOM 880 C C . MET A 1 105 ? -18.598 -6.637 1.869 1.00 71.12 105 MET A C 1
ATOM 882 O O . MET A 1 105 ? -17.625 -5.930 1.598 1.00 71.12 105 MET A O 1
ATOM 886 N N . LYS A 1 106 ? -19.557 -6.874 0.972 1.00 77.38 106 LYS A N 1
ATOM 887 C CA . LYS A 1 106 ? -19.575 -6.248 -0.352 1.00 77.38 106 LYS A CA 1
ATOM 888 C C . LYS A 1 106 ? -20.221 -4.872 -0.236 1.00 77.38 106 LYS A C 1
ATOM 890 O O . LYS A 1 106 ? -21.348 -4.757 0.233 1.00 77.38 106 LYS A O 1
ATOM 895 N N . HIS A 1 107 ? -19.547 -3.834 -0.732 1.00 82.12 107 HIS A N 1
ATOM 896 C CA . HIS A 1 107 ? -20.165 -2.515 -0.876 1.00 82.12 107 HIS A CA 1
ATOM 897 C C . HIS A 1 107 ? -21.457 -2.601 -1.694 1.00 82.12 107 HIS A C 1
ATOM 899 O O . HIS A 1 107 ? -21.504 -3.307 -2.715 1.00 82.12 107 HIS A O 1
ATOM 905 N N . THR A 1 108 ? -22.461 -1.820 -1.281 1.00 85.75 108 THR A N 1
ATOM 906 C CA . THR A 1 108 ? -23.716 -1.657 -2.022 1.00 85.75 108 THR A CA 1
ATOM 907 C C . THR A 1 108 ? -23.436 -1.184 -3.448 1.00 85.75 108 THR A C 1
ATOM 909 O O . THR A 1 108 ? -22.426 -0.523 -3.719 1.00 85.75 108 THR A O 1
ATOM 912 N N . ALA A 1 109 ? -24.335 -1.503 -4.384 1.00 89.19 109 ALA A N 1
ATOM 913 C CA . ALA A 1 109 ? -24.191 -1.069 -5.774 1.00 89.19 109 ALA A CA 1
ATOM 914 C C . ALA A 1 109 ? -24.057 0.461 -5.878 1.00 89.19 109 ALA A C 1
ATOM 916 O O . ALA A 1 109 ? -23.219 0.953 -6.633 1.00 89.19 109 ALA A O 1
ATOM 917 N N . GLN A 1 110 ? -24.814 1.204 -5.062 1.00 89.44 110 GLN A N 1
ATOM 918 C CA . GLN A 1 110 ? -24.739 2.662 -5.006 1.00 89.44 110 GLN A CA 1
ATOM 919 C C . GLN A 1 110 ? -23.382 3.156 -4.489 1.00 89.44 110 GLN A C 1
ATOM 921 O O . GLN A 1 110 ? -22.767 4.016 -5.114 1.00 89.44 110 GLN A O 1
ATOM 926 N N . SER A 1 111 ? -22.869 2.582 -3.396 1.00 86.31 111 SER A N 1
ATOM 927 C CA . SER A 1 111 ? -21.553 2.946 -2.852 1.00 86.31 111 SER A CA 1
ATOM 928 C C . SER A 1 111 ? -20.433 2.661 -3.861 1.00 86.31 111 SER A C 1
ATOM 930 O O . SER A 1 111 ? -19.574 3.511 -4.096 1.00 86.31 111 SER A O 1
ATOM 932 N N . ARG A 1 112 ? -20.497 1.520 -4.559 1.00 89.88 112 ARG A N 1
ATOM 933 C CA . ARG A 1 112 ? -19.554 1.169 -5.632 1.00 89.88 112 ARG A CA 1
ATOM 934 C C . ARG A 1 112 ? -19.604 2.155 -6.799 1.00 89.88 112 ARG A C 1
ATOM 936 O O . ARG A 1 112 ? -18.550 2.553 -7.294 1.00 89.88 112 ARG A O 1
ATOM 943 N N . LYS A 1 113 ? -20.805 2.577 -7.212 1.00 93.00 113 LYS A N 1
ATOM 944 C CA . LYS A 1 113 ? -20.988 3.614 -8.241 1.00 93.00 113 LYS A CA 1
ATOM 945 C C . LYS A 1 113 ? -20.399 4.952 -7.796 1.00 93.00 113 LYS A C 1
ATOM 947 O O . LYS A 1 113 ? -19.677 5.561 -8.575 1.00 93.00 113 LYS A O 1
ATOM 952 N N . ASN A 1 114 ? -20.648 5.386 -6.562 1.00 92.81 114 ASN A N 1
ATOM 953 C CA . ASN A 1 114 ? -20.118 6.649 -6.039 1.00 92.81 114 ASN A CA 1
ATOM 954 C C . ASN A 1 114 ? -18.582 6.648 -6.000 1.00 92.81 114 ASN A C 1
ATOM 956 O O . ASN A 1 114 ? -17.963 7.591 -6.485 1.00 92.81 114 ASN A O 1
ATOM 960 N N . MET A 1 115 ? -17.969 5.564 -5.507 1.00 89.31 115 MET A N 1
ATOM 961 C CA . MET A 1 115 ? -16.509 5.404 -5.519 1.00 89.31 115 MET A CA 1
ATOM 962 C C . MET A 1 115 ? -15.954 5.411 -6.946 1.00 89.31 115 MET A C 1
ATOM 964 O O . MET A 1 115 ? -14.983 6.105 -7.227 1.00 89.31 115 MET A O 1
ATOM 968 N N . SER A 1 116 ? -16.594 4.689 -7.871 1.00 91.88 116 SER A N 1
ATOM 969 C CA . SER A 1 116 ? -16.194 4.698 -9.280 1.00 91.88 116 SER A CA 1
ATOM 970 C C . SER A 1 116 ? -16.262 6.105 -9.875 1.00 91.88 116 SER A C 1
ATOM 972 O O . SER A 1 116 ? -15.277 6.554 -10.452 1.00 91.88 116 SER A O 1
ATOM 974 N N . ARG A 1 117 ? -17.372 6.828 -9.675 1.00 91.88 117 ARG A N 1
ATOM 975 C CA . ARG A 1 117 ? -17.555 8.209 -10.151 1.00 91.88 117 ARG A CA 1
ATOM 976 C C . ARG A 1 117 ? -16.486 9.154 -9.617 1.00 91.88 117 ARG A C 1
ATOM 978 O O . ARG A 1 117 ? -15.977 9.953 -10.390 1.00 91.88 117 ARG A O 1
ATOM 985 N N . ALA A 1 118 ? -16.115 9.029 -8.344 1.00 90.56 118 ALA A N 1
ATOM 986 C CA . ALA A 1 118 ? -15.059 9.842 -7.748 1.00 90.56 118 ALA A CA 1
ATOM 987 C C . ALA A 1 118 ? -13.684 9.609 -8.400 1.00 90.56 118 ALA A C 1
ATOM 989 O O . ALA A 1 118 ? -12.867 10.520 -8.432 1.00 90.56 118 ALA A O 1
ATOM 990 N N . HIS A 1 119 ? -13.425 8.413 -8.938 1.00 88.00 119 HIS A N 1
ATOM 991 C CA . HIS A 1 119 ? -12.155 8.078 -9.590 1.00 88.00 119 HIS A CA 1
ATOM 992 C C . HIS A 1 119 ? -12.117 8.367 -11.096 1.00 88.00 119 HIS A C 1
ATOM 994 O O . HIS A 1 119 ? -11.030 8.412 -11.678 1.00 88.00 119 HIS A O 1
ATOM 1000 N N . ILE A 1 120 ? -13.267 8.557 -11.747 1.00 90.19 120 ILE A N 1
ATOM 1001 C CA . ILE A 1 120 ? -13.319 8.890 -13.175 1.00 90.19 120 ILE A CA 1
ATOM 1002 C C . ILE A 1 120 ? -12.683 10.270 -13.394 1.00 90.19 120 ILE A C 1
ATOM 1004 O O . ILE A 1 120 ? -13.011 11.237 -12.719 1.00 90.19 120 ILE A O 1
ATOM 1008 N N . GLY A 1 121 ? -11.754 10.358 -14.351 1.00 84.25 121 GLY A N 1
ATOM 1009 C CA . GLY A 1 121 ? -11.076 11.607 -14.722 1.00 84.25 121 GLY A CA 1
ATOM 1010 C C . GLY A 1 121 ? -9.848 11.961 -13.876 1.00 84.25 121 GLY A C 1
ATOM 1011 O O . GLY A 1 121 ? -9.040 12.782 -14.311 1.00 84.25 121 GLY A O 1
ATOM 1012 N N . ILE A 1 122 ? -9.634 11.304 -12.732 1.00 87.62 122 ILE A N 1
ATOM 1013 C CA . ILE A 1 122 ? -8.419 11.501 -11.932 1.00 87.62 122 ILE A CA 1
ATOM 1014 C C . ILE A 1 122 ? -7.233 10.856 -12.656 1.00 87.62 122 ILE A C 1
ATOM 1016 O O . ILE A 1 122 ? -7.100 9.631 -12.718 1.00 87.62 122 ILE A O 1
ATOM 1020 N N . LYS A 1 123 ? -6.347 11.691 -13.207 1.00 88.69 123 LYS A N 1
ATOM 1021 C CA . LYS A 1 123 ? -5.109 11.244 -13.855 1.00 88.69 123 LYS A CA 1
ATOM 1022 C C . LYS A 1 123 ? -3.990 11.134 -12.814 1.00 88.69 123 LYS A C 1
ATOM 1024 O O . LYS A 1 123 ? -3.676 12.132 -12.167 1.00 88.69 123 LYS A O 1
ATOM 1029 N N . PRO A 1 124 ? -3.359 9.957 -12.649 1.00 87.88 124 PRO A N 1
ATOM 1030 C CA . PRO A 1 124 ? -2.196 9.827 -11.780 1.00 87.88 124 PRO A CA 1
ATOM 1031 C C . PRO A 1 124 ? -1.047 10.721 -12.258 1.00 87.88 124 PRO A C 1
ATOM 1033 O O . PRO A 1 124 ? -0.880 10.940 -13.460 1.00 87.88 124 PRO A O 1
ATOM 1036 N N . THR A 1 125 ? -0.220 11.192 -11.324 1.00 93.12 125 THR A N 1
ATOM 1037 C CA . THR A 1 125 ? 0.980 11.972 -11.654 1.00 93.12 125 THR A CA 1
ATOM 1038 C C . THR A 1 125 ? 1.961 11.149 -12.493 1.00 93.12 125 THR A C 1
ATOM 1040 O O . THR A 1 125 ? 1.997 9.918 -12.401 1.00 93.12 125 THR A O 1
ATOM 1043 N N . LYS A 1 126 ? 2.811 11.821 -13.283 1.00 94.44 126 LYS A N 1
ATOM 1044 C CA . LYS A 1 126 ? 3.871 11.154 -14.065 1.00 94.44 126 LYS A CA 1
ATOM 1045 C C . LYS A 1 126 ? 4.753 10.262 -13.184 1.00 94.44 126 LYS A C 1
ATOM 1047 O O . LYS A 1 126 ? 5.082 9.146 -13.572 1.00 94.44 126 LYS A O 1
ATOM 1052 N N . GLU A 1 127 ? 5.066 10.717 -11.974 1.00 94.31 127 GLU A N 1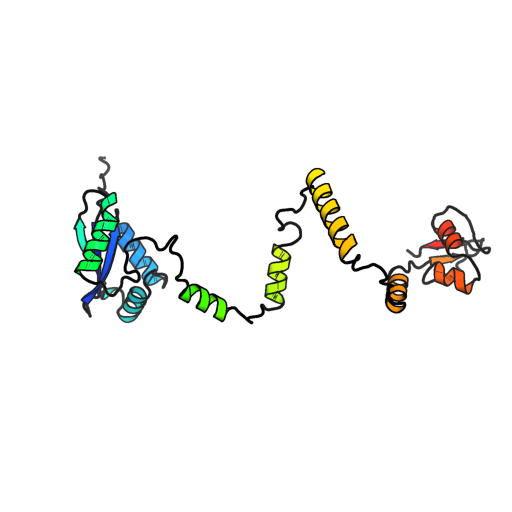
ATOM 1053 C CA . GLU A 1 127 ? 5.847 9.955 -11.000 1.00 94.31 127 GLU A CA 1
ATOM 1054 C C . GLU A 1 127 ? 5.115 8.688 -10.524 1.00 94.31 127 GLU A C 1
ATOM 1056 O O . GLU A 1 127 ? 5.700 7.603 -10.493 1.00 94.31 127 GLU A O 1
ATOM 1061 N N . ALA A 1 128 ? 3.820 8.786 -10.202 1.00 91.44 128 ALA A N 1
ATOM 1062 C CA . ALA A 1 128 ? 3.018 7.628 -9.808 1.00 91.44 128 ALA A CA 1
ATOM 1063 C C . ALA A 1 128 ? 2.920 6.596 -10.945 1.00 91.44 128 ALA A C 1
ATOM 1065 O O . ALA A 1 128 ? 3.009 5.387 -10.704 1.00 91.44 128 ALA A O 1
ATOM 1066 N N . LEU A 1 129 ? 2.793 7.066 -12.190 1.00 91.38 129 LEU A N 1
ATOM 1067 C CA . LEU A 1 129 ? 2.827 6.218 -13.383 1.00 91.38 129 LEU A CA 1
ATOM 1068 C C . LEU A 1 129 ? 4.181 5.518 -13.537 1.00 91.38 129 LEU A C 1
ATOM 1070 O O . LEU A 1 129 ? 4.206 4.307 -13.760 1.00 91.38 129 LEU A O 1
ATOM 1074 N N . ALA A 1 130 ? 5.286 6.246 -13.365 1.00 91.81 130 ALA A N 1
ATOM 1075 C CA . ALA A 1 130 ? 6.635 5.695 -13.448 1.00 91.81 130 ALA A CA 1
ATOM 1076 C C . ALA A 1 130 ? 6.869 4.614 -12.382 1.00 91.81 130 ALA A C 1
ATOM 1078 O O . ALA A 1 130 ? 7.273 3.499 -12.714 1.00 91.81 130 ALA A O 1
ATOM 1079 N N . LYS A 1 131 ? 6.512 4.879 -11.117 1.00 92.88 131 LYS A N 1
ATOM 1080 C CA . LYS A 1 131 ? 6.608 3.894 -10.023 1.00 92.88 131 LYS A CA 1
ATOM 1081 C C . LYS A 1 131 ? 5.801 2.630 -10.315 1.00 92.88 131 LYS A C 1
ATOM 1083 O O . LYS A 1 131 ? 6.283 1.521 -10.084 1.00 92.88 131 LYS A O 1
ATOM 1088 N N . ARG A 1 132 ? 4.579 2.780 -10.835 1.00 90.69 132 ARG A N 1
ATOM 1089 C CA . ARG A 1 132 ? 3.740 1.641 -11.233 1.00 90.69 132 ARG A CA 1
ATOM 1090 C C . ARG A 1 132 ? 4.370 0.849 -12.379 1.00 90.69 132 ARG A C 1
ATOM 1092 O O . ARG A 1 132 ? 4.405 -0.374 -12.297 1.00 90.69 132 ARG A O 1
ATOM 1099 N N . SER A 1 133 ? 4.886 1.531 -13.400 1.00 91.75 133 SER A N 1
ATOM 1100 C CA . SER A 1 133 ? 5.549 0.904 -14.550 1.00 91.75 133 SER A CA 1
ATOM 1101 C C . SER A 1 133 ? 6.770 0.081 -14.127 1.00 91.75 133 SER A C 1
ATOM 1103 O O . SER A 1 133 ? 6.900 -1.085 -14.502 1.00 91.75 133 SER A O 1
ATOM 1105 N N . LEU A 1 134 ? 7.620 0.631 -13.252 1.00 89.50 134 LEU A N 1
ATOM 1106 C CA . LEU A 1 134 ? 8.791 -0.072 -12.715 1.00 89.50 134 LEU A CA 1
ATOM 1107 C C . LEU A 1 134 ? 8.407 -1.365 -11.984 1.00 89.50 134 LEU A C 1
ATOM 1109 O O . LEU A 1 134 ? 9.068 -2.384 -12.145 1.00 89.50 134 LEU A O 1
ATOM 1113 N N . LYS A 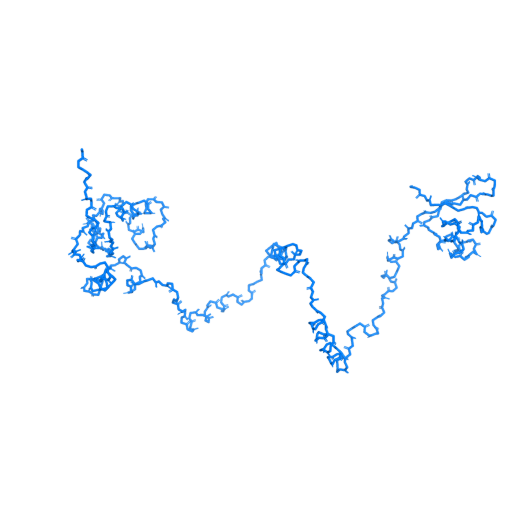1 135 ? 7.304 -1.355 -11.226 1.00 90.69 135 LYS A N 1
ATOM 1114 C CA . LYS A 1 135 ? 6.816 -2.536 -10.492 1.00 90.69 135 LYS A CA 1
ATOM 1115 C C . LYS A 1 135 ? 6.126 -3.581 -11.370 1.00 90.69 135 LYS A C 1
ATOM 1117 O O . LYS A 1 135 ? 5.884 -4.688 -10.904 1.00 90.69 135 LYS A O 1
ATOM 1122 N N . GLN A 1 136 ? 5.773 -3.237 -12.603 1.00 89.62 136 GLN A N 1
ATOM 1123 C CA . GLN A 1 136 ? 5.104 -4.143 -13.541 1.00 89.62 136 GLN A CA 1
ATOM 1124 C C . GLN A 1 136 ? 6.032 -4.635 -14.654 1.00 89.62 136 GLN A C 1
ATOM 1126 O O . GLN A 1 136 ? 5.603 -5.419 -15.496 1.00 89.62 136 GLN A O 1
ATOM 1131 N N . SER A 1 137 ? 7.290 -4.200 -14.670 1.00 88.62 137 SER A N 1
ATOM 1132 C CA . SER A 1 137 ? 8.258 -4.511 -15.720 1.00 88.62 137 SER A CA 1
ATOM 1133 C C . SER A 1 137 ? 9.527 -5.153 -15.161 1.00 88.62 137 SER A C 1
ATOM 1135 O O . SER A 1 137 ? 9.725 -5.257 -13.945 1.00 88.62 137 SER A O 1
ATOM 1137 N N . GLY A 1 138 ? 10.377 -5.643 -16.070 1.00 90.12 138 GLY A N 1
ATOM 1138 C CA . GLY A 1 138 ? 11.617 -6.331 -15.720 1.00 90.12 138 GLY A CA 1
ATOM 1139 C C . GLY A 1 138 ? 11.374 -7.451 -14.710 1.00 90.12 138 GLY A C 1
ATOM 1140 O O . GLY A 1 138 ? 10.366 -8.153 -14.789 1.00 90.12 138 GLY A O 1
ATOM 1141 N N . LYS A 1 139 ? 12.272 -7.570 -13.726 1.00 91.38 139 LYS A N 1
ATOM 1142 C CA . LYS A 1 139 ? 12.255 -8.625 -12.699 1.00 91.38 139 LYS A CA 1
ATOM 1143 C C . LYS A 1 139 ? 11.009 -8.680 -11.816 1.00 91.38 139 LYS A C 1
ATOM 1145 O O . LYS A 1 139 ? 10.774 -9.700 -11.180 1.00 91.38 139 LYS A O 1
ATOM 1150 N N . PHE A 1 140 ? 10.217 -7.611 -11.766 1.00 89.56 140 PHE A N 1
ATOM 1151 C CA . PHE A 1 140 ? 8.989 -7.573 -10.970 1.00 89.56 140 PHE A CA 1
ATOM 1152 C C . PHE A 1 140 ? 7.783 -8.158 -11.712 1.00 89.56 140 PHE A C 1
ATOM 1154 O O . PHE A 1 140 ? 6.772 -8.485 -11.090 1.00 89.56 140 PHE A O 1
ATOM 1161 N N . HIS A 1 141 ? 7.869 -8.317 -13.035 1.00 90.94 141 HIS A N 1
ATOM 1162 C CA . HIS A 1 141 ? 6.798 -8.928 -13.806 1.00 90.94 141 HIS A CA 1
ATOM 1163 C C . HIS A 1 141 ? 6.737 -10.443 -13.547 1.00 90.94 141 HIS A C 1
ATOM 1165 O O . HIS A 1 141 ? 7.740 -11.143 -13.644 1.00 90.94 141 HIS A O 1
ATOM 1171 N N . HIS A 1 142 ? 5.544 -10.990 -13.301 1.00 91.12 142 HIS A N 1
ATOM 1172 C CA . HIS A 1 142 ? 5.357 -12.407 -12.937 1.00 91.12 142 HIS A CA 1
ATOM 1173 C C . HIS A 1 142 ? 5.789 -13.423 -14.019 1.00 91.12 142 HIS A C 1
ATOM 1175 O O . HIS A 1 142 ? 5.933 -14.616 -13.728 1.00 91.12 142 HIS A O 1
ATOM 1181 N N . LEU A 1 143 ? 5.967 -12.968 -15.267 1.00 90.31 143 LEU A N 1
ATOM 1182 C CA . LEU A 1 143 ? 6.514 -13.759 -16.382 1.00 90.31 143 LEU A CA 1
ATOM 1183 C C . LEU A 1 143 ? 7.995 -13.484 -16.670 1.00 90.31 143 LEU A C 1
ATOM 1185 O O . LEU A 1 143 ? 8.515 -14.003 -17.654 1.00 90.31 143 LEU A O 1
ATOM 1189 N N . TYR A 1 144 ? 8.674 -12.659 -15.876 1.00 91.19 144 TYR A N 1
ATOM 1190 C CA . TYR A 1 144 ? 10.088 -12.381 -16.100 1.00 91.19 144 TYR A CA 1
ATOM 1191 C C . TYR A 1 144 ? 10.922 -13.663 -16.011 1.00 91.19 144 TYR A C 1
ATOM 1193 O O . TYR A 1 144 ? 10.741 -14.461 -15.094 1.00 91.19 144 TYR A O 1
ATOM 1201 N N . GLY A 1 145 ? 11.788 -13.882 -17.004 1.00 90.06 145 GLY A N 1
ATOM 1202 C CA . GLY A 1 145 ? 12.621 -15.084 -17.119 1.00 90.06 145 GLY A CA 1
ATOM 1203 C C . GLY A 1 145 ? 11.874 -16.374 -17.489 1.00 90.06 145 GLY A C 1
ATOM 1204 O O . GLY A 1 145 ? 12.513 -17.403 -17.692 1.00 90.06 145 GLY A O 1
ATOM 1205 N N . LYS A 1 146 ? 10.540 -16.355 -17.611 1.00 91.50 146 LYS A N 1
ATOM 1206 C CA . LYS A 1 146 ? 9.758 -17.555 -17.941 1.00 91.50 146 LYS A CA 1
ATOM 1207 C C . LYS A 1 146 ? 9.667 -17.757 -19.449 1.00 91.50 146 LYS A C 1
ATOM 1209 O O . LYS A 1 146 ? 9.234 -16.867 -20.180 1.00 91.50 146 LYS A O 1
ATOM 1214 N N . GLN A 1 147 ? 9.988 -18.965 -19.902 1.00 91.31 147 GLN A N 1
ATOM 1215 C CA . GLN A 1 147 ? 9.766 -19.378 -21.285 1.00 91.31 147 GLN A CA 1
ATOM 1216 C C . GLN A 1 147 ? 8.327 -19.861 -21.472 1.00 91.31 147 GLN A C 1
ATOM 1218 O O . GLN A 1 147 ? 7.807 -20.652 -20.687 1.00 91.31 147 GLN A O 1
ATOM 1223 N N . ARG A 1 148 ? 7.665 -19.376 -22.525 1.00 91.12 148 ARG A N 1
ATOM 1224 C CA . ARG A 1 148 ? 6.334 -19.869 -22.908 1.00 91.12 148 ARG A CA 1
ATOM 1225 C C . ARG A 1 148 ? 6.467 -21.203 -23.637 1.00 91.12 148 ARG A C 1
ATOM 1227 O O . ARG A 1 148 ? 7.380 -21.363 -24.448 1.00 91.12 148 ARG A O 1
ATOM 1234 N N . SER A 1 149 ? 5.527 -22.117 -23.399 1.00 94.75 149 SER A N 1
ATOM 1235 C CA . SER A 1 149 ? 5.457 -23.383 -24.132 1.00 94.75 149 SER A CA 1
ATOM 1236 C C . SER A 1 149 ? 5.181 -23.155 -25.620 1.00 94.75 149 SER A C 1
ATOM 1238 O O . SER A 1 149 ? 4.592 -22.138 -26.007 1.00 94.75 149 SER A O 1
ATOM 1240 N N . GLN A 1 150 ? 5.577 -24.119 -26.453 1.00 94.69 150 GLN A N 1
ATOM 1241 C CA . GLN A 1 150 ? 5.366 -24.039 -27.898 1.00 94.69 150 GLN A CA 1
ATOM 1242 C C . GLN A 1 150 ? 3.876 -23.919 -28.242 1.00 94.69 150 GLN A C 1
ATOM 1244 O O . GLN A 1 150 ? 3.486 -22.994 -28.944 1.00 94.69 150 GLN A O 1
ATOM 1249 N N . ALA A 1 151 ? 3.022 -24.716 -27.593 1.00 95.50 151 ALA A N 1
ATOM 1250 C CA . ALA A 1 151 ? 1.571 -24.644 -27.769 1.00 95.50 151 ALA A CA 1
ATOM 1251 C C . ALA A 1 151 ? 0.981 -23.243 -27.499 1.00 95.50 151 ALA A C 1
ATOM 1253 O O . ALA A 1 151 ? 0.045 -22.813 -28.174 1.00 95.50 151 ALA A O 1
ATOM 1254 N N . VAL A 1 152 ? 1.516 -22.499 -26.521 1.00 93.94 152 VAL A N 1
ATOM 1255 C CA . VAL A 1 152 ? 1.083 -21.116 -26.254 1.00 93.94 152 VAL A CA 1
ATOM 1256 C C . VAL A 1 152 ? 1.569 -20.170 -27.351 1.00 93.94 152 VAL A C 1
ATOM 1258 O O . VAL A 1 152 ? 0.802 -19.314 -27.795 1.00 93.94 152 VAL A O 1
ATOM 1261 N N . LYS A 1 153 ? 2.818 -20.322 -27.810 1.00 95.00 153 LYS A N 1
ATOM 1262 C CA . LYS A 1 153 ? 3.365 -19.537 -28.930 1.00 95.00 153 LYS A CA 1
ATOM 1263 C C . LYS A 1 153 ? 2.539 -19.753 -30.202 1.00 95.00 153 LYS A C 1
ATOM 1265 O O . LYS A 1 153 ? 2.179 -18.776 -30.860 1.00 95.00 153 LYS A O 1
ATOM 1270 N N . ASP A 1 154 ? 2.155 -20.993 -30.484 1.00 95.62 154 ASP A N 1
ATOM 1271 C CA . ASP A 1 154 ? 1.370 -21.358 -31.665 1.00 95.62 154 ASP A CA 1
ATOM 1272 C C . ASP A 1 154 ? -0.040 -20.765 -31.615 1.00 95.62 154 ASP A C 1
ATOM 1274 O O . ASP A 1 154 ? -0.511 -20.202 -32.606 1.00 95.62 154 ASP A O 1
ATOM 1278 N N . LYS A 1 155 ? -0.698 -20.799 -30.447 1.00 96.62 155 LYS A N 1
ATOM 1279 C CA . LYS A 1 155 ? -2.009 -20.155 -30.249 1.00 96.62 155 LYS A CA 1
ATOM 1280 C C . LYS A 1 155 ? -1.954 -18.651 -30.516 1.00 96.62 155 LYS A C 1
ATOM 1282 O O . LYS A 1 155 ? -2.816 -18.126 -31.219 1.00 96.62 155 LYS A O 1
ATOM 1287 N N . ILE A 1 156 ? -0.935 -17.967 -29.990 1.00 94.50 156 ILE A N 1
ATOM 1288 C CA . ILE A 1 156 ? -0.740 -16.526 -30.215 1.00 94.50 156 ILE A CA 1
ATOM 1289 C C . ILE A 1 156 ? -0.493 -16.251 -31.701 1.00 94.50 156 ILE A C 1
ATOM 1291 O O . ILE A 1 156 ? -1.134 -15.374 -32.276 1.00 94.50 156 ILE A O 1
ATOM 1295 N N . SER A 1 157 ? 0.390 -17.028 -32.331 1.00 95.12 157 SER A N 1
ATOM 1296 C CA . SER A 1 157 ? 0.717 -16.906 -33.755 1.00 95.12 157 SER A CA 1
ATOM 1297 C C . SER A 1 157 ? -0.518 -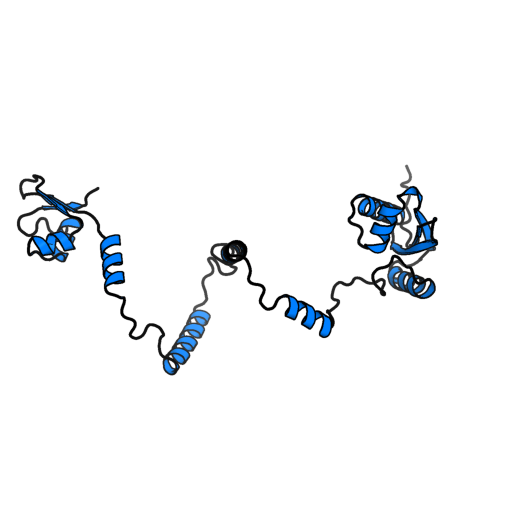17.078 -34.640 1.00 95.12 157 SER A C 1
ATOM 1299 O O . SER A 1 157 ? -0.795 -16.234 -35.494 1.00 95.12 157 SER A O 1
ATOM 1301 N N . LYS A 1 158 ? -1.321 -18.120 -34.393 1.00 96.00 158 LYS A N 1
ATOM 1302 C CA . LYS A 1 158 ? -2.570 -18.370 -35.122 1.00 96.00 158 LYS A CA 1
ATOM 1303 C C . LYS A 1 158 ? -3.550 -17.205 -34.970 1.00 96.00 158 LYS A C 1
ATOM 1305 O O . LYS A 1 158 ? -4.092 -16.741 -35.970 1.00 96.00 158 LYS A O 1
ATOM 1310 N N . GLY A 1 159 ? -3.734 -16.702 -33.748 1.00 96.00 159 GLY A N 1
ATOM 1311 C CA . GLY A 1 159 ? -4.610 -15.558 -33.478 1.00 96.00 159 GLY A CA 1
ATOM 1312 C C . GLY A 1 159 ? -4.171 -14.285 -34.207 1.00 96.00 159 GLY A C 1
ATOM 1313 O O . GLY A 1 159 ? -4.989 -13.635 -34.856 1.00 96.00 159 GLY A O 1
ATOM 1314 N N . LEU A 1 160 ? -2.875 -13.960 -34.167 1.00 94.94 160 LEU A N 1
ATOM 1315 C CA . LEU A 1 160 ? -2.325 -12.788 -34.855 1.00 94.94 160 LEU A CA 1
ATOM 1316 C C . LEU A 1 160 ? -2.476 -12.882 -36.375 1.00 94.94 160 LEU A C 1
ATOM 1318 O O . LEU A 1 160 ? -2.856 -11.896 -37.002 1.00 94.94 160 LEU A O 1
ATOM 1322 N N . LYS A 1 161 ? -2.238 -14.057 -36.973 1.00 93.50 161 LYS A N 1
ATOM 1323 C CA . LYS A 1 161 ? -2.434 -14.267 -38.418 1.00 93.50 161 LYS A CA 1
ATOM 1324 C C . LYS A 1 161 ? -3.875 -13.985 -38.842 1.00 93.50 161 LYS A C 1
ATOM 1326 O O . LYS A 1 161 ? -4.085 -13.259 -39.807 1.00 93.50 161 LYS A O 1
ATOM 1331 N N . VAL A 1 162 ? -4.854 -14.503 -38.096 1.00 95.25 162 VAL A N 1
ATOM 1332 C CA . VAL A 1 162 ? -6.282 -14.247 -38.355 1.00 95.25 162 VAL A CA 1
ATOM 1333 C C . VAL A 1 162 ? -6.599 -12.757 -38.227 1.00 95.25 162 VAL A C 1
ATOM 1335 O O . VAL A 1 162 ? -7.246 -12.180 -39.099 1.00 95.25 162 VAL A O 1
ATOM 1338 N N . TYR A 1 163 ? -6.113 -12.112 -37.165 1.00 94.75 163 TYR A N 1
ATOM 1339 C CA . TYR A 1 163 ? -6.349 -10.689 -36.943 1.00 94.75 163 TYR A CA 1
ATOM 1340 C C . TYR A 1 163 ? -5.760 -9.822 -38.065 1.00 94.75 163 TYR A C 1
ATOM 1342 O O . TYR A 1 163 ? -6.465 -8.966 -38.600 1.00 94.75 163 TYR A O 1
ATOM 1350 N N . TYR A 1 164 ? -4.505 -10.057 -38.457 1.00 94.62 164 TYR A N 1
ATOM 1351 C CA . TYR A 1 164 ? -3.828 -9.265 -39.488 1.00 94.62 164 TYR A CA 1
ATOM 1352 C C . TYR A 1 164 ? -4.313 -9.559 -40.906 1.00 94.62 164 TYR A C 1
ATOM 1354 O O . TYR A 1 164 ? -4.267 -8.658 -41.738 1.00 94.62 164 TYR A O 1
ATOM 1362 N N . ALA A 1 165 ? -4.828 -10.759 -41.186 1.00 91.19 165 ALA A N 1
ATOM 1363 C CA . ALA A 1 165 ? -5.519 -11.023 -42.447 1.00 91.19 165 ALA A CA 1
ATOM 1364 C C . ALA A 1 165 ? -6.753 -10.119 -42.610 1.00 91.19 165 ALA A C 1
ATOM 1366 O O . ALA A 1 165 ? -7.042 -9.669 -43.714 1.00 91.19 165 ALA A O 1
ATOM 1367 N N . LYS A 1 166 ? -7.443 -9.808 -41.503 1.00 93.38 166 LYS A N 1
ATOM 1368 C CA . LYS A 1 166 ? -8.632 -8.948 -41.499 1.00 93.38 166 LYS A CA 1
ATOM 1369 C C . LYS A 1 166 ? -8.317 -7.449 -41.423 1.00 93.38 166 LYS A C 1
ATOM 1371 O O . LYS A 1 166 ? -8.987 -6.667 -42.082 1.00 93.38 166 LYS A O 1
ATOM 1376 N N . HIS A 1 167 ? -7.340 -7.042 -40.610 1.00 92.00 167 HIS A N 1
ATOM 1377 C CA . HIS A 1 167 ? -7.098 -5.622 -40.296 1.00 92.00 167 HIS A CA 1
ATOM 1378 C C . HIS A 1 167 ? -5.829 -5.048 -40.942 1.00 92.00 167 HIS A C 1
ATOM 1380 O O . HIS A 1 167 ? -5.551 -3.861 -40.793 1.00 92.00 167 HIS A O 1
ATOM 1386 N N . GLY A 1 168 ? -5.046 -5.876 -41.639 1.00 87.31 168 GLY A N 1
ATOM 1387 C CA . GLY A 1 168 ? -3.708 -5.511 -42.091 1.00 87.31 168 GLY A CA 1
ATOM 1388 C C . GLY A 1 168 ? -2.709 -5.434 -40.933 1.00 87.31 168 GLY A C 1
ATOM 1389 O O . GLY A 1 168 ? -3.067 -5.293 -39.762 1.00 87.31 168 GLY A O 1
ATOM 1390 N N . HIS A 1 169 ? -1.419 -5.562 -41.248 1.00 87.56 169 HIS A N 1
ATOM 1391 C CA . HIS A 1 169 ? -0.385 -5.349 -40.241 1.00 87.56 169 HIS A CA 1
ATOM 1392 C C . HIS A 1 169 ? -0.180 -3.839 -40.035 1.00 87.56 169 HIS A C 1
ATOM 1394 O O . HIS A 1 169 ? 0.021 -3.144 -41.031 1.00 87.56 169 HIS A O 1
ATOM 1400 N N . PRO A 1 170 ? -0.147 -3.322 -38.790 1.00 84.06 170 PRO A N 1
ATOM 1401 C CA . PRO A 1 170 ? -0.007 -1.887 -38.527 1.00 84.06 170 PRO A CA 1
ATOM 1402 C C . PRO A 1 170 ? 1.245 -1.257 -39.133 1.00 84.06 170 PRO A C 1
ATOM 1404 O O . PRO A 1 170 ? 1.248 -0.069 -39.403 1.00 84.06 170 PRO A O 1
ATOM 1407 N N . SER A 1 171 ? 2.307 -2.043 -39.338 1.00 81.81 171 SER A N 1
ATOM 1408 C CA . SER A 1 171 ? 3.554 -1.578 -39.960 1.00 81.81 171 SER A CA 1
ATOM 1409 C C . SER A 1 171 ? 3.614 -1.770 -41.480 1.00 81.81 171 SER A C 1
ATOM 1411 O O . SER A 1 171 ? 4.637 -1.458 -42.088 1.00 81.81 171 SER A O 1
ATOM 1413 N N . LYS A 1 172 ? 2.579 -2.336 -42.113 1.00 79.12 172 LYS A N 1
ATOM 1414 C CA . LYS A 1 172 ? 2.577 -2.564 -43.563 1.00 79.12 172 LYS A CA 1
ATOM 1415 C C . LYS A 1 172 ? 2.516 -1.208 -44.270 1.00 79.12 172 LYS A C 1
ATOM 1417 O O . LYS A 1 172 ? 1.541 -0.486 -44.118 1.00 79.12 172 LYS A O 1
ATOM 1422 N N . GLY A 1 173 ? 3.563 -0.873 -45.022 1.00 70.38 173 GLY A N 1
ATOM 1423 C CA . GLY A 1 173 ? 3.675 0.409 -45.729 1.00 70.38 173 GLY A CA 1
ATOM 1424 C C . GLY A 1 173 ? 4.194 1.574 -44.880 1.00 70.38 173 GLY A C 1
ATOM 1425 O O . GLY A 1 173 ? 4.289 2.686 -45.392 1.00 70.38 173 GLY A O 1
ATOM 1426 N N . LEU A 1 174 ? 4.570 1.353 -43.612 1.00 75.19 174 LEU A N 1
ATOM 1427 C CA . LEU A 1 174 ? 5.302 2.378 -42.866 1.00 75.19 174 LEU A CA 1
ATOM 1428 C C . LEU A 1 174 ? 6.735 2.465 -43.396 1.00 75.19 174 LEU A C 1
ATOM 1430 O O . LEU A 1 174 ? 7.537 1.551 -43.203 1.00 75.19 174 LEU A O 1
ATOM 1434 N N . HIS A 1 175 ? 7.061 3.594 -44.019 1.00 72.88 175 HIS A N 1
ATOM 1435 C CA . HIS A 1 175 ? 8.431 3.963 -44.347 1.00 72.88 175 HIS A CA 1
ATOM 1436 C C . HIS A 1 175 ? 8.982 4.890 -43.264 1.00 72.88 175 HIS A C 1
ATOM 1438 O O . HIS A 1 175 ? 8.362 5.890 -42.902 1.00 72.88 175 HIS A O 1
ATOM 1444 N N . THR A 1 176 ? 10.162 4.563 -42.739 1.00 75.94 176 THR A N 1
ATOM 1445 C CA . THR A 1 176 ? 10.909 5.456 -41.848 1.00 75.94 176 THR A CA 1
ATOM 1446 C C . THR A 1 176 ? 11.182 6.775 -42.567 1.00 75.94 176 THR A C 1
ATOM 1448 O O . THR A 1 176 ? 11.599 6.764 -43.726 1.00 75.94 176 THR A O 1
ATOM 1451 N N . THR A 1 177 ? 10.971 7.904 -41.889 1.00 83.31 177 THR A N 1
ATOM 1452 C CA . THR A 1 177 ? 11.259 9.225 -42.463 1.00 83.31 177 THR A CA 1
ATOM 1453 C C . THR A 1 177 ? 12.749 9.356 -42.786 1.00 83.31 177 THR A C 1
ATOM 1455 O O . THR A 1 177 ? 13.587 8.818 -42.060 1.00 83.31 177 THR A O 1
ATOM 1458 N N . GLU A 1 178 ? 13.107 10.096 -43.841 1.00 82.81 178 GLU A N 1
ATOM 1459 C CA . GLU A 1 178 ? 14.521 10.338 -44.188 1.00 82.81 178 GLU A CA 1
ATOM 1460 C C . GLU A 1 178 ? 15.301 10.948 -43.017 1.00 82.81 178 GLU A C 1
ATOM 1462 O O . GLU A 1 178 ? 16.425 10.544 -42.737 1.00 82.81 178 GLU A O 1
ATOM 1467 N N . LYS A 1 179 ? 14.655 11.819 -42.231 1.00 81.38 179 LYS A N 1
ATOM 1468 C CA . LYS A 1 179 ? 15.225 12.362 -40.991 1.00 81.38 179 LYS A CA 1
ATOM 1469 C C . LYS A 1 179 ? 15.583 11.266 -39.981 1.00 81.38 179 LYS A C 1
ATOM 1471 O O . LYS A 1 179 ? 16.662 11.298 -39.402 1.00 81.38 179 LYS A O 1
ATOM 1476 N N . ALA A 1 180 ? 14.703 10.289 -39.766 1.00 79.31 180 ALA A N 1
ATOM 1477 C CA . ALA A 1 180 ? 14.979 9.188 -38.847 1.00 79.31 180 ALA A CA 1
ATOM 1478 C C . ALA A 1 180 ? 16.044 8.223 -39.399 1.00 79.31 180 ALA A C 1
ATOM 1480 O O . ALA A 1 180 ? 16.872 7.740 -38.629 1.00 79.31 180 ALA A O 1
ATOM 1481 N N . LYS A 1 181 ? 16.083 7.986 -40.718 1.00 81.94 181 LYS A N 1
ATOM 1482 C CA . LYS A 1 181 ? 17.171 7.222 -41.354 1.00 81.94 181 LYS A CA 1
ATOM 1483 C C . LYS A 1 181 ? 18.523 7.913 -41.173 1.00 81.94 181 LYS A C 1
ATOM 1485 O O . LYS A 1 181 ? 19.500 7.247 -40.843 1.00 81.94 181 LYS A O 1
ATOM 1490 N N . GLN A 1 182 ? 18.567 9.233 -41.346 1.00 79.81 182 GLN A N 1
ATOM 1491 C CA . GLN A 1 182 ? 19.775 10.034 -41.169 1.00 79.81 182 GLN A CA 1
ATOM 1492 C C . GLN A 1 182 ? 20.260 10.015 -39.711 1.00 79.81 182 GLN A C 1
ATOM 1494 O O . GLN A 1 182 ? 21.426 9.718 -39.480 1.00 79.81 182 GLN A O 1
ATOM 149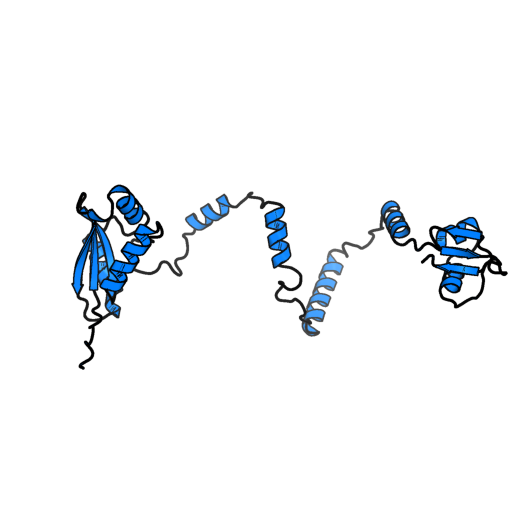9 N N . LEU A 1 183 ? 19.366 10.193 -38.730 1.00 82.44 183 LEU A N 1
ATOM 1500 C CA . LEU A 1 183 ? 19.713 10.095 -37.303 1.00 82.44 183 LEU A CA 1
ATOM 1501 C C . LEU A 1 183 ? 20.266 8.712 -36.922 1.00 82.44 183 LEU A C 1
ATOM 1503 O O . LEU A 1 183 ? 21.229 8.613 -36.167 1.00 82.44 183 LEU A O 1
ATOM 1507 N N . LEU A 1 184 ? 19.684 7.632 -37.456 1.00 78.81 184 LEU A N 1
ATOM 1508 C CA . LEU A 1 184 ? 20.198 6.272 -37.248 1.00 78.81 184 LEU A CA 1
ATOM 1509 C C . LEU A 1 184 ? 21.570 6.068 -37.898 1.00 78.81 184 LEU A C 1
ATOM 1511 O O . LEU A 1 184 ? 22.402 5.337 -37.365 1.00 78.81 184 LEU A O 1
ATOM 1515 N N . ARG A 1 185 ? 21.804 6.698 -39.054 1.00 76.06 185 ARG A N 1
ATOM 1516 C CA . ARG A 1 185 ? 23.093 6.657 -39.744 1.00 76.06 185 ARG A CA 1
ATOM 1517 C C . ARG A 1 185 ? 24.165 7.387 -38.938 1.00 76.06 185 ARG A C 1
ATOM 1519 O O . ARG A 1 185 ? 25.236 6.822 -38.772 1.00 76.06 185 ARG A O 1
ATOM 1526 N N . GLU A 1 186 ? 23.856 8.575 -38.423 1.00 75.88 186 GLU A N 1
ATOM 1527 C CA . GLU A 1 186 ? 24.734 9.395 -37.575 1.00 75.88 186 GLU A CA 1
ATOM 1528 C C . GLU A 1 186 ? 25.054 8.714 -36.241 1.00 75.88 186 GLU A C 1
ATOM 1530 O O . GLU A 1 186 ? 26.209 8.671 -35.832 1.00 75.88 186 GLU A O 1
ATOM 1535 N N . ALA A 1 187 ? 24.059 8.108 -35.588 1.00 75.06 187 ALA A N 1
ATOM 1536 C CA . ALA A 1 187 ? 24.262 7.388 -34.330 1.00 75.06 187 ALA A CA 1
ATOM 1537 C C . ALA A 1 187 ? 25.143 6.132 -34.478 1.00 75.06 187 ALA A C 1
ATOM 1539 O O . ALA A 1 187 ? 25.763 5.700 -33.511 1.00 75.06 187 ALA A O 1
ATOM 1540 N N . ASN A 1 188 ? 25.202 5.554 -35.682 1.00 70.38 188 ASN A N 1
ATOM 1541 C CA . ASN A 1 188 ? 26.016 4.380 -36.009 1.00 70.38 188 ASN A CA 1
ATOM 1542 C C . ASN A 1 188 ? 27.332 4.738 -36.720 1.00 70.38 188 ASN A C 1
ATOM 1544 O O . ASN A 1 188 ? 27.974 3.863 -37.310 1.00 70.38 188 ASN A O 1
ATOM 1548 N N . TRP A 1 189 ? 27.734 6.009 -36.714 1.00 81.69 189 TRP A N 1
ATOM 1549 C CA . TRP A 1 189 ? 29.045 6.410 -37.203 1.00 81.69 189 TRP A CA 1
ATOM 1550 C C . TRP A 1 189 ? 30.136 5.849 -36.299 1.00 81.69 189 TRP A C 1
ATOM 1552 O O . TRP A 1 189 ? 30.278 6.236 -35.144 1.00 81.69 189 TRP A O 1
ATOM 1562 N N . ILE A 1 190 ? 30.902 4.910 -36.852 1.00 84.38 190 ILE A N 1
ATOM 1563 C CA . ILE A 1 190 ? 32.148 4.438 -36.262 1.00 84.38 190 ILE A CA 1
ATOM 1564 C C . ILE A 1 190 ? 33.260 5.196 -36.987 1.00 84.38 190 ILE A C 1
ATOM 1566 O O . ILE A 1 190 ? 33.428 4.959 -38.190 1.00 84.38 190 ILE A O 1
ATOM 1570 N N . PRO A 1 191 ? 33.984 6.106 -36.313 1.00 92.00 191 PRO A N 1
ATOM 1571 C CA . PRO A 1 191 ? 35.053 6.855 -36.949 1.00 92.00 191 PRO A CA 1
ATOM 1572 C C . PRO A 1 191 ? 36.180 5.927 -37.410 1.00 92.00 191 PRO A C 1
ATOM 1574 O O . PRO A 1 191 ? 36.511 4.937 -36.751 1.00 92.00 191 PRO A O 1
ATOM 1577 N N . ILE A 1 192 ? 36.758 6.238 -38.566 1.00 94.19 192 ILE A N 1
ATOM 1578 C CA . ILE A 1 192 ? 37.815 5.431 -39.183 1.00 94.19 192 ILE A CA 1
ATOM 1579 C C . ILE A 1 192 ? 38.981 6.307 -39.616 1.00 94.19 192 ILE A C 1
ATOM 1581 O O . ILE A 1 192 ? 38.816 7.482 -39.938 1.00 94.19 192 ILE A O 1
ATOM 1585 N N . LEU A 1 193 ? 40.159 5.708 -39.655 1.00 95.62 193 LEU A N 1
ATOM 1586 C CA . LEU A 1 1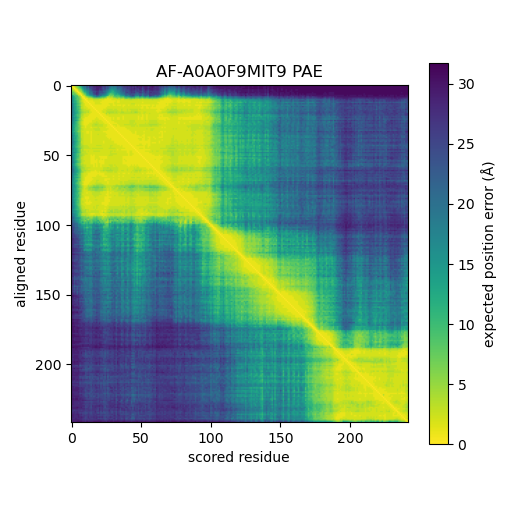93 ? 41.418 6.344 -39.998 1.00 95.62 193 LEU A CA 1
ATOM 1587 C C . LEU A 1 193 ? 41.899 5.794 -41.342 1.00 95.62 193 LEU A C 1
ATOM 1589 O O . LEU A 1 193 ? 41.856 4.584 -41.582 1.00 95.62 193 LEU A O 1
ATOM 1593 N N . GLN A 1 194 ? 42.332 6.694 -42.215 1.00 95.88 194 GLN A N 1
ATOM 1594 C CA . GLN A 1 194 ? 42.934 6.391 -43.508 1.00 95.88 194 GLN A CA 1
ATOM 1595 C C . GLN A 1 194 ? 44.447 6.560 -43.414 1.00 95.88 194 GLN A C 1
ATOM 1597 O O . GLN A 1 194 ? 44.925 7.571 -42.894 1.00 95.88 194 GLN A O 1
ATOM 1602 N N . TYR A 1 195 ? 45.182 5.607 -43.977 1.00 95.25 195 TYR A N 1
ATOM 1603 C CA . TYR A 1 195 ? 46.639 5.611 -44.029 1.00 95.25 195 TYR A CA 1
ATOM 1604 C C . TYR A 1 195 ? 47.135 5.361 -45.452 1.00 95.25 195 TYR A C 1
ATOM 1606 O O . TYR A 1 195 ? 46.476 4.662 -46.233 1.00 95.25 195 TYR A O 1
ATOM 1614 N N . THR A 1 196 ? 48.315 5.880 -45.782 1.00 94.00 196 THR A N 1
ATOM 1615 C CA . THR A 1 196 ? 49.046 5.495 -46.995 1.00 94.00 196 THR A CA 1
ATOM 1616 C C . THR A 1 196 ? 49.427 4.010 -46.936 1.00 94.00 196 THR A C 1
ATOM 1618 O O . THR A 1 196 ? 49.315 3.349 -45.897 1.00 94.00 196 THR A O 1
ATOM 1621 N N . ILE A 1 197 ? 49.869 3.441 -48.061 1.00 91.19 197 ILE A N 1
ATOM 1622 C CA . ILE A 1 197 ? 50.350 2.048 -48.090 1.00 91.19 197 ILE A CA 1
ATOM 1623 C C . ILE A 1 197 ? 51.551 1.874 -47.149 1.00 91.19 197 ILE A C 1
ATOM 1625 O O . ILE A 1 197 ? 51.645 0.842 -46.475 1.00 91.19 197 ILE A O 1
ATOM 1629 N N . ASP A 1 198 ? 52.382 2.907 -47.041 1.00 91.38 198 ASP A N 1
ATOM 1630 C CA . ASP A 1 198 ? 53.570 2.960 -46.187 1.00 91.38 198 ASP A CA 1
ATOM 1631 C C . ASP A 1 198 ? 53.231 3.161 -44.700 1.00 91.38 198 ASP A C 1
ATOM 1633 O O . ASP A 1 198 ? 54.083 2.991 -43.836 1.00 91.38 198 ASP A O 1
ATOM 1637 N N . GLY A 1 199 ? 51.955 3.412 -44.380 1.00 88.81 199 GLY A N 1
ATOM 1638 C CA . GLY A 1 199 ? 51.449 3.477 -43.008 1.00 88.81 199 GLY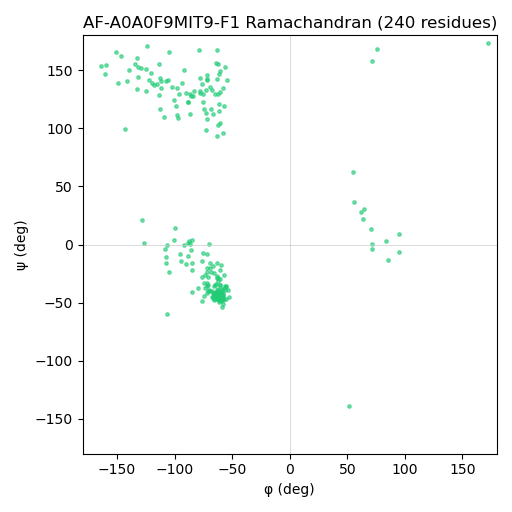 A CA 1
ATOM 1639 C C . GLY A 1 199 ? 51.396 4.882 -42.415 1.00 88.81 199 GLY A C 1
ATOM 1640 O O . GLY A 1 199 ? 51.099 5.023 -41.230 1.00 88.81 199 GLY A O 1
ATOM 1641 N N . GLU A 1 200 ? 51.626 5.921 -43.214 1.00 93.81 200 GLU A N 1
ATOM 1642 C CA . GLU A 1 200 ? 51.498 7.305 -42.764 1.00 93.81 200 GLU A CA 1
ATOM 1643 C C . GLU A 1 200 ? 50.026 7.706 -42.670 1.00 93.81 200 GLU A C 1
ATOM 1645 O O . GLU A 1 200 ? 49.209 7.358 -43.527 1.00 93.81 200 GLU A O 1
ATOM 1650 N N . PHE A 1 201 ? 49.667 8.427 -41.610 1.00 95.88 201 PHE A N 1
ATOM 1651 C CA . PHE A 1 201 ? 48.301 8.895 -41.410 1.00 95.88 201 PHE A CA 1
ATOM 1652 C C . PHE A 1 201 ? 47.918 9.946 -42.457 1.00 95.88 201 PHE A C 1
ATOM 1654 O O . PHE A 1 201 ? 48.651 10.904 -42.682 1.00 95.88 201 PHE A O 1
ATOM 1661 N N . VAL A 1 202 ? 46.736 9.781 -43.054 1.00 95.50 202 VAL A N 1
ATOM 1662 C CA . VAL A 1 202 ? 46.202 10.693 -44.075 1.00 95.50 202 VAL A CA 1
ATOM 1663 C C . VAL A 1 202 ? 45.067 11.536 -43.507 1.00 95.50 202 VAL A C 1
ATOM 1665 O O . VAL A 1 202 ? 45.128 12.763 -43.530 1.00 95.50 202 VAL A O 1
ATOM 1668 N N . LYS A 1 203 ? 43.992 10.888 -43.042 1.00 94.88 203 LYS A N 1
ATOM 1669 C CA . LYS A 1 203 ? 42.754 11.575 -42.650 1.00 94.88 203 LYS A CA 1
ATOM 1670 C C . LYS A 1 203 ? 41.892 10.715 -41.732 1.00 94.88 203 LYS A C 1
ATOM 1672 O O . LYS A 1 203 ? 41.824 9.493 -41.872 1.00 94.88 203 LYS A O 1
ATOM 1677 N N . GLU A 1 204 ? 41.186 11.377 -40.822 1.00 95.19 204 GLU A N 1
ATOM 1678 C CA . GLU A 1 204 ? 40.104 10.788 -40.038 1.00 95.19 204 GLU A CA 1
ATOM 1679 C C . GLU A 1 204 ? 38.754 11.043 -40.712 1.00 95.19 204 GLU A C 1
ATOM 1681 O O . GLU A 1 204 ? 38.465 12.140 -41.196 1.00 95.19 204 GLU A O 1
ATOM 1686 N N . TRP A 1 205 ? 37.901 10.026 -40.695 1.00 93.62 205 TRP A N 1
ATOM 1687 C CA . TRP A 1 205 ? 36.569 10.053 -41.269 1.00 93.62 205 TRP A CA 1
ATOM 1688 C C . TRP A 1 205 ? 35.528 9.738 -40.207 1.00 93.62 205 TRP A C 1
ATOM 1690 O O . TRP A 1 205 ? 35.695 8.808 -39.423 1.00 93.62 205 TRP A O 1
ATOM 1700 N N . GLN A 1 206 ? 34.388 10.430 -40.264 1.00 89.12 206 GLN A N 1
ATOM 1701 C CA . GLN A 1 206 ? 33.233 10.137 -39.406 1.00 89.12 206 GLN A CA 1
ATOM 1702 C C . GLN A 1 206 ? 32.691 8.710 -39.613 1.00 89.12 206 GLN A C 1
ATOM 1704 O O . GLN A 1 206 ? 32.066 8.148 -38.725 1.00 89.12 206 GLN A O 1
ATOM 1709 N N . GLY A 1 207 ? 32.970 8.086 -40.761 1.00 90.81 207 GLY A N 1
ATOM 1710 C CA . GLY A 1 207 ? 32.788 6.651 -40.948 1.00 90.81 207 GLY A CA 1
ATOM 1711 C C . GLY A 1 207 ? 32.994 6.196 -42.388 1.00 90.81 207 GLY A C 1
ATOM 1712 O O . GLY A 1 207 ? 33.114 7.005 -43.312 1.00 90.81 207 GLY A O 1
ATOM 1713 N N . ALA A 1 208 ? 32.976 4.877 -42.593 1.00 90.00 208 ALA A N 1
ATOM 1714 C CA . ALA A 1 208 ? 33.269 4.248 -43.885 1.00 90.00 208 ALA A CA 1
ATOM 1715 C C . ALA A 1 208 ? 32.388 4.745 -45.037 1.00 90.00 208 ALA A C 1
ATOM 1717 O O . ALA A 1 208 ? 32.864 4.892 -46.156 1.00 90.00 208 ALA A O 1
ATOM 1718 N N . SER A 1 209 ? 31.112 5.047 -44.781 1.00 88.88 209 SER A N 1
ATOM 1719 C CA . SER A 1 209 ? 30.218 5.558 -45.828 1.00 88.88 209 SER A CA 1
ATOM 1720 C C . SER A 1 209 ? 30.537 6.989 -46.267 1.00 88.88 209 SER A C 1
ATOM 1722 O O . SER A 1 209 ? 30.216 7.347 -47.397 1.00 88.88 209 SER A O 1
ATOM 1724 N N . VAL A 1 210 ? 31.114 7.809 -45.383 1.00 89.75 210 VAL A N 1
ATOM 1725 C CA . VAL A 1 210 ? 31.515 9.188 -45.703 1.00 89.75 210 VAL A CA 1
ATOM 1726 C C . VAL A 1 210 ? 32.800 9.152 -46.524 1.00 89.75 210 VAL A C 1
ATOM 1728 O O . VAL A 1 210 ? 32.831 9.705 -47.620 1.00 89.75 210 VAL A O 1
ATOM 1731 N N . ALA A 1 211 ? 33.792 8.387 -46.055 1.00 91.94 211 ALA A N 1
ATOM 1732 C CA . ALA A 1 211 ? 35.051 8.154 -46.761 1.00 91.94 211 ALA A CA 1
ATOM 1733 C C . ALA A 1 211 ? 34.836 7.596 -48.173 1.00 91.94 211 ALA A C 1
ATOM 1735 O O . ALA A 1 211 ? 35.386 8.102 -49.145 1.00 91.94 211 ALA A O 1
ATOM 1736 N N . ALA A 1 212 ? 33.969 6.588 -48.292 1.00 92.88 212 ALA A N 1
ATOM 1737 C CA . ALA A 1 212 ? 33.609 5.978 -49.564 1.00 92.88 212 ALA A CA 1
ATOM 1738 C C . ALA A 1 212 ? 33.049 6.989 -50.568 1.00 92.88 212 ALA A C 1
ATOM 1740 O O . ALA A 1 212 ? 33.474 7.020 -51.717 1.00 92.88 212 ALA A O 1
ATOM 1741 N N . LYS A 1 213 ? 32.116 7.842 -50.129 1.00 91.88 213 LYS A N 1
ATOM 1742 C CA . LYS A 1 213 ? 31.474 8.821 -51.009 1.00 91.88 213 LYS A CA 1
ATOM 1743 C C . LYS A 1 213 ? 32.463 9.878 -51.507 1.00 91.88 213 LYS A C 1
ATOM 1745 O O . LYS A 1 213 ? 32.412 10.223 -52.680 1.00 91.88 213 LYS A O 1
ATOM 1750 N N . GLU A 1 214 ? 33.326 10.388 -50.631 1.00 94.00 214 GLU A N 1
ATOM 1751 C CA . GLU A 1 214 ? 34.270 11.462 -50.973 1.00 94.00 214 GLU A CA 1
ATOM 1752 C C . GLU A 1 214 ? 35.430 10.961 -51.843 1.00 94.00 214 GLU A C 1
ATOM 1754 O O . GLU A 1 214 ? 35.833 11.644 -52.776 1.00 94.00 214 GLU A O 1
ATOM 1759 N N . LEU A 1 215 ? 35.920 9.744 -51.589 1.00 92.56 215 LEU A N 1
ATOM 1760 C CA . LEU A 1 215 ? 37.027 9.146 -52.345 1.00 92.56 215 LEU A CA 1
ATOM 1761 C C . LEU A 1 215 ? 36.578 8.361 -53.588 1.00 92.56 215 LEU A C 1
ATOM 1763 O O . LEU A 1 215 ? 37.412 7.754 -54.255 1.00 92.56 215 LEU A O 1
ATOM 1767 N N . GLY A 1 216 ? 35.274 8.308 -53.878 1.00 93.75 216 GLY A N 1
ATOM 1768 C CA . GLY A 1 216 ? 34.738 7.515 -54.990 1.00 93.75 216 GLY A CA 1
ATOM 1769 C C . GLY A 1 216 ? 34.944 6.001 -54.828 1.00 93.75 216 GLY A C 1
ATOM 1770 O O . GLY A 1 21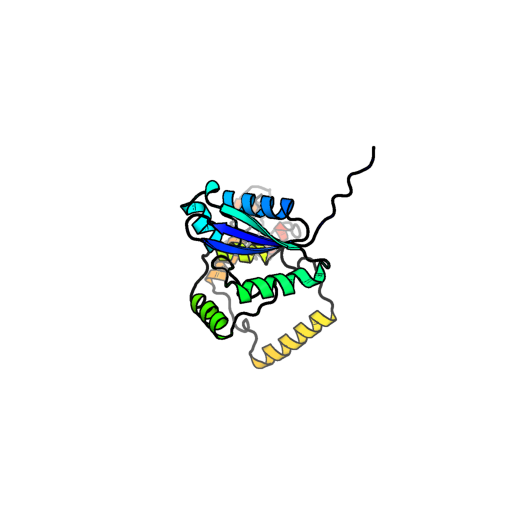6 ? 35.103 5.287 -55.813 1.00 93.75 216 GLY A O 1
ATOM 1771 N N . LEU A 1 217 ? 34.963 5.500 -53.589 1.00 93.62 217 LEU A N 1
ATOM 1772 C CA . LEU A 1 217 ? 35.128 4.082 -53.255 1.00 93.62 217 LEU A CA 1
ATOM 1773 C C . LEU A 1 217 ? 33.798 3.452 -52.818 1.00 93.62 217 LEU A C 1
ATOM 1775 O O . LEU A 1 217 ? 32.844 4.131 -52.446 1.00 93.62 217 LEU A O 1
ATOM 1779 N N . HIS A 1 218 ? 33.741 2.120 -52.776 1.00 93.50 218 HIS A N 1
ATOM 1780 C CA . HIS A 1 218 ? 32.610 1.408 -52.178 1.00 93.50 218 HIS A CA 1
ATOM 1781 C C . HIS A 1 218 ? 32.797 1.240 -50.664 1.00 93.50 218 HIS A C 1
ATOM 1783 O O . HIS A 1 218 ? 33.806 0.706 -50.200 1.00 93.50 218 HIS A O 1
ATOM 1789 N N . ALA A 1 219 ? 31.790 1.639 -49.879 1.00 90.50 219 ALA A N 1
ATOM 1790 C CA . ALA A 1 219 ? 31.825 1.552 -48.413 1.00 90.50 219 ALA A CA 1
ATOM 1791 C C . ALA A 1 219 ? 31.983 0.114 -47.892 1.00 90.50 219 ALA A C 1
ATOM 1793 O O . ALA A 1 219 ? 32.588 -0.089 -46.840 1.00 90.50 219 ALA A O 1
ATOM 1794 N N . SER A 1 220 ? 31.481 -0.879 -48.634 1.00 91.81 220 SER A N 1
ATOM 1795 C CA . SER A 1 220 ? 31.691 -2.303 -48.348 1.00 91.81 220 SER A CA 1
ATOM 1796 C C . SER A 1 220 ? 33.171 -2.678 -48.364 1.00 91.81 220 SER A C 1
ATOM 1798 O O . SER A 1 220 ? 33.619 -3.362 -47.452 1.00 91.81 220 SER A O 1
ATOM 1800 N N . ASN A 1 221 ? 33.943 -2.161 -49.324 1.00 93.81 221 ASN A N 1
ATOM 1801 C CA . ASN A 1 221 ? 35.362 -2.488 -49.488 1.00 93.81 221 ASN A CA 1
ATOM 1802 C C . ASN A 1 221 ? 36.202 -1.887 -48.356 1.00 93.81 221 ASN A C 1
ATOM 1804 O O . ASN A 1 221 ? 37.105 -2.538 -47.835 1.00 93.81 221 ASN A O 1
ATOM 1808 N N . ILE A 1 222 ? 35.867 -0.665 -47.928 1.00 92.94 222 ILE A N 1
ATOM 1809 C CA . ILE A 1 222 ? 36.454 -0.059 -46.725 1.00 92.94 222 ILE A CA 1
ATOM 1810 C C . ILE A 1 222 ? 36.084 -0.905 -45.497 1.00 92.94 222 ILE A C 1
ATOM 1812 O O . ILE A 1 222 ? 36.943 -1.221 -44.681 1.00 92.94 222 ILE A O 1
ATOM 1816 N N . GLY A 1 223 ? 34.824 -1.340 -45.397 1.00 92.31 223 GLY A N 1
ATOM 1817 C CA . GLY A 1 223 ? 34.351 -2.233 -44.338 1.00 92.31 223 GLY A CA 1
ATOM 1818 C C . GLY A 1 223 ? 35.075 -3.581 -44.284 1.00 92.31 223 GLY A C 1
ATOM 1819 O O . GLY A 1 223 ? 35.341 -4.084 -43.195 1.00 92.31 223 GLY A O 1
ATOM 1820 N N . ASP A 1 224 ? 35.413 -4.166 -45.430 1.00 94.38 224 ASP A N 1
ATOM 1821 C CA . ASP A 1 224 ? 36.189 -5.404 -45.500 1.00 94.38 224 ASP A CA 1
ATOM 1822 C C . ASP A 1 224 ? 37.659 -5.181 -45.125 1.00 94.38 224 ASP A C 1
ATOM 1824 O O . ASP A 1 224 ? 38.242 -6.045 -44.467 1.00 94.38 224 ASP A O 1
ATOM 1828 N N . CYS A 1 225 ? 38.225 -4.007 -45.433 1.00 93.44 225 CYS A N 1
ATOM 1829 C CA . CYS A 1 225 ? 39.551 -3.620 -44.944 1.00 93.44 225 CYS A CA 1
ATOM 1830 C C . CYS A 1 225 ? 39.582 -3.493 -43.417 1.00 93.44 225 CYS A C 1
ATOM 1832 O O . CYS A 1 225 ? 40.451 -4.063 -42.764 1.00 93.44 225 CYS A O 1
ATOM 1834 N N . LEU A 1 226 ? 38.583 -2.830 -42.832 1.00 92.12 226 LEU A N 1
ATOM 1835 C CA . LEU A 1 226 ? 38.457 -2.658 -41.380 1.00 92.12 226 LEU A CA 1
ATOM 1836 C C . LEU A 1 226 ? 38.267 -3.986 -40.627 1.00 92.12 226 LEU A C 1
ATOM 1838 O O . LEU A 1 226 ? 38.642 -4.101 -39.464 1.00 92.12 226 LEU A O 1
ATOM 1842 N N . LYS A 1 227 ? 37.697 -5.001 -41.289 1.00 91.88 227 LYS A N 1
ATOM 1843 C CA . LYS A 1 227 ? 37.547 -6.369 -40.760 1.00 91.88 227 LYS A CA 1
ATOM 1844 C C . LYS A 1 227 ? 38.768 -7.257 -41.024 1.00 91.88 227 LYS A C 1
ATOM 1846 O O . LYS A 1 227 ? 38.724 -8.438 -40.690 1.00 91.88 227 LYS A O 1
ATOM 1851 N N . GLY A 1 228 ? 39.806 -6.731 -41.677 1.00 90.81 228 GLY A N 1
ATOM 1852 C CA . GLY A 1 228 ? 41.012 -7.475 -42.042 1.00 90.81 228 GLY A CA 1
ATOM 1853 C C . GLY A 1 228 ? 40.815 -8.517 -43.148 1.00 90.81 228 GLY A C 1
ATOM 1854 O O . GLY A 1 228 ? 41.683 -9.359 -43.343 1.00 90.81 228 GLY A O 1
ATOM 1855 N N . ARG A 1 229 ? 39.692 -8.488 -43.877 1.00 93.94 229 ARG A N 1
ATOM 1856 C CA . ARG A 1 229 ? 39.434 -9.410 -45.002 1.00 93.94 229 ARG A CA 1
ATOM 1857 C C . ARG A 1 229 ? 40.212 -9.022 -46.254 1.00 93.94 229 ARG A C 1
ATOM 1859 O O . ARG A 1 229 ? 40.508 -9.870 -47.085 1.00 93.94 229 ARG A O 1
ATOM 1866 N N . VAL A 1 230 ? 40.502 -7.732 -46.393 1.00 92.94 230 VAL A N 1
ATOM 1867 C CA . VAL A 1 230 ? 41.294 -7.156 -47.480 1.00 92.94 230 VAL A CA 1
ATOM 1868 C C . VAL A 1 230 ? 42.331 -6.222 -46.863 1.00 92.94 230 VAL A C 1
ATOM 1870 O O . VAL A 1 230 ? 42.062 -5.564 -45.865 1.00 92.94 230 VAL A O 1
ATOM 1873 N N . HIS A 1 231 ? 43.531 -6.155 -47.436 1.00 90.12 231 HIS A N 1
ATOM 1874 C CA . HIS A 1 231 ? 44.623 -5.366 -46.852 1.00 90.12 231 HIS A CA 1
ATOM 1875 C C . HIS A 1 231 ? 44.610 -3.879 -47.242 1.00 90.12 231 HIS A C 1
ATOM 1877 O O . HIS A 1 231 ? 45.212 -3.065 -46.544 1.00 90.12 231 HIS A O 1
ATOM 1883 N N . LYS A 1 232 ? 43.959 -3.512 -48.355 1.00 92.50 232 LYS A N 1
ATOM 1884 C CA . LYS A 1 232 ? 43.842 -2.126 -48.835 1.00 92.50 232 LYS A CA 1
ATOM 1885 C C . LYS A 1 232 ? 42.667 -1.950 -49.798 1.00 92.50 232 LYS A C 1
ATOM 1887 O O . LYS A 1 232 ? 42.304 -2.879 -50.513 1.00 92.50 232 LYS A O 1
ATOM 1892 N N . THR A 1 233 ? 42.136 -0.734 -49.884 1.00 93.75 233 THR A N 1
ATOM 1893 C CA . THR A 1 233 ? 41.204 -0.319 -50.947 1.00 93.75 233 THR A CA 1
ATOM 1894 C C . THR A 1 233 ? 41.514 1.113 -51.365 1.00 93.75 233 THR A C 1
ATOM 1896 O O . THR A 1 233 ? 41.854 1.939 -50.518 1.00 93.75 233 THR A O 1
ATOM 1899 N N . GLY A 1 234 ? 41.440 1.402 -52.669 1.00 90.25 234 GLY A N 1
ATOM 1900 C CA . GLY A 1 234 ? 41.762 2.725 -53.218 1.00 90.25 234 GLY A CA 1
ATOM 1901 C C . GLY A 1 234 ? 43.210 3.171 -52.989 1.00 90.25 234 GLY A C 1
ATOM 1902 O O . GLY A 1 234 ? 43.449 4.360 -52.875 1.00 90.25 234 GLY A O 1
ATOM 1903 N N . ASN A 1 235 ? 44.159 2.231 -52.877 1.00 93.00 235 ASN A N 1
ATOM 1904 C CA . ASN A 1 235 ? 45.558 2.476 -52.485 1.00 93.00 235 ASN A CA 1
ATOM 1905 C C . ASN A 1 235 ? 45.756 3.023 -51.058 1.00 93.00 235 ASN A C 1
ATOM 1907 O O . ASN A 1 235 ? 46.814 3.558 -50.751 1.00 93.00 235 ASN A O 1
ATOM 1911 N N . PHE A 1 236 ? 44.789 2.814 -50.161 1.00 94.69 236 PHE A N 1
ATOM 1912 C CA . PHE A 1 236 ? 44.900 3.187 -48.750 1.00 94.69 236 PHE A CA 1
ATOM 1913 C C . PHE A 1 236 ? 44.652 2.000 -47.817 1.00 94.69 236 PHE A C 1
ATOM 1915 O O . PHE A 1 236 ? 43.891 1.077 -48.142 1.00 94.69 236 PHE A O 1
ATOM 1922 N N . LYS A 1 237 ? 45.281 2.050 -46.641 1.00 94.38 237 LYS A N 1
ATOM 1923 C CA . LYS A 1 237 ? 44.989 1.187 -45.490 1.00 94.38 237 LYS A CA 1
ATOM 1924 C C . LYS A 1 237 ? 43.959 1.872 -44.587 1.00 94.38 237 LYS A C 1
ATOM 1926 O O . LYS A 1 237 ? 43.899 3.099 -44.528 1.00 94.38 237 LYS A O 1
ATOM 1931 N N . TRP A 1 238 ? 43.151 1.076 -43.890 1.00 95.88 238 TRP A N 1
ATOM 1932 C CA . TRP A 1 238 ? 42.010 1.558 -43.108 1.00 95.88 238 TRP A CA 1
ATOM 1933 C C . TRP A 1 238 ? 42.008 0.936 -41.716 1.00 95.88 238 TRP A C 1
ATOM 1935 O O . TRP A 1 238 ? 42.172 -0.275 -41.590 1.00 95.88 238 TRP A O 1
ATOM 1945 N N . GLY A 1 239 ? 41.790 1.753 -40.689 1.00 93.06 239 GLY A N 1
ATOM 1946 C CA . GLY A 1 239 ? 41.690 1.309 -39.297 1.00 93.06 239 GLY A CA 1
ATOM 1947 C C . GLY A 1 239 ? 40.502 1.945 -38.585 1.00 93.06 239 GLY A C 1
ATOM 1948 O O . GLY A 1 239 ? 40.038 3.014 -38.977 1.00 93.06 239 GLY A O 1
ATOM 1949 N N . TYR A 1 240 ? 39.991 1.293 -37.543 1.00 93.31 240 TYR A N 1
ATOM 1950 C CA . TYR A 1 240 ? 39.050 1.942 -36.633 1.00 93.31 240 TYR A CA 1
ATOM 1951 C C . TYR A 1 240 ? 39.791 2.975 -35.786 1.00 93.31 240 TYR A C 1
ATOM 1953 O O . TYR A 1 240 ? 40.932 2.746 -35.385 1.00 93.31 240 TYR A O 1
ATOM 1961 N N . LYS A 1 241 ? 39.146 4.110 -35.517 1.00 88.62 241 LYS A N 1
ATOM 1962 C CA . LYS A 1 241 ? 39.624 5.021 -34.480 1.00 88.62 241 LYS A CA 1
ATOM 1963 C C . LYS A 1 241 ? 39.271 4.411 -33.122 1.00 88.62 241 LYS A C 1
ATOM 1965 O O . LYS A 1 241 ? 38.099 4.119 -32.887 1.00 88.62 241 LYS A O 1
ATOM 1970 N N . ASN A 1 242 ? 40.284 4.191 -32.287 1.00 73.06 242 ASN A N 1
ATOM 1971 C CA . ASN A 1 242 ? 40.103 3.760 -30.899 1.00 73.06 242 ASN A CA 1
ATOM 1972 C C . ASN A 1 242 ? 39.477 4.865 -30.044 1.00 73.06 242 ASN A C 1
ATOM 1974 O O . ASN A 1 242 ? 39.780 6.053 -30.308 1.00 73.06 242 ASN A O 1
#

Foldseek 3Di:
DDPPPPQQWKFKKWKAQQVPGAIDIAIGSHQVVVVVVQVVCLVVVNHPFPVVSVVCVVPHPVRIDMGTDDTDPDNVCRQVVSLVCCVVPVHPRDPDNGNDDCVPPDDDPVRVVVVVVVCPPDDDDPVVVVVVVVCCDAPNPPCHPPDDDPVVVVVVVVVVVVVCVPVNDPCVPDDDDPVRVVVVVLVPFFKKWKAAPVGHTDDIDSHLVRVCVVLVHDSVVLVCLQVVVDQDDPRIHMYTDD

Solvent-accessible surface area (backbone atoms only — not comparable to full-atom values): 14264 Å² total; per-residue (Å²): 135,84,79,80,80,77,79,69,52,22,33,31,33,36,43,32,31,75,85,76,69,48,26,30,70,44,59,39,51,45,59,68,63,48,54,49,51,52,54,53,26,46,74,66,77,62,41,93,31,62,60,45,39,54,50,41,72,72,61,39,74,90,37,54,48,82,44,80,79,43,81,42,92,52,71,88,48,38,54,62,51,34,35,54,50,41,73,74,66,60,44,74,26,50,84,56,99,56,67,67,77,70,80,87,66,75,75,50,73,66,58,50,50,51,55,49,59,71,52,60,88,70,74,76,53,72,66,58,49,50,58,51,48,60,57,59,35,68,87,58,24,95,60,53,94,60,82,79,55,67,72,58,53,50,53,51,51,54,52,50,50,57,50,32,74,74,72,50,56,92,66,69,87,67,71,79,51,69,68,58,52,49,52,55,50,62,74,65,47,56,39,27,36,37,20,38,79,91,63,49,81,70,48,80,32,70,16,49,66,57,49,13,65,76,70,75,48,59,34,66,53,49,50,34,22,58,70,66,77,36,84,58,51,95,75,26,27,52,40,72,60,130

Secondary structure (DSSP, 8-state):
---------EEEEEEEETTT--EEEEEES-HHHHHHHHHHHHHTT--S-HHHHHHHHHH-GGGEEEEEEEEESSGGGHHHHHHHHHHHH--TT-SSSSSS--TTPPPPHHHHHHHHHHHTT-PPPHHHHHHHHHHHSGGGSTTTTPPPPHHHHHHHHHHHHHHHHHH--TTTT-PPPHHHHHHHHHHT---EEEE-TT--EEEEES-HHHHHHHTT--HHHHHHHHTTSSS-BTTBEEEE--